Protein AF-A0A9D4SSP4-F1 (afdb_monomer)

Sequence (197 aa):
MCGGNDAPDARAVTAALTHIVKEKALPSKDMGIRDENIEEAAVSIPEDVIEELEALREPPRKPPNSVAYSGLVYVGGYIAKLITDVGCETCAMLVTTNKTSSPLYHLLRQPEAYDLHYPKPELLSMLDTIVTFFEKAVKYLPRTKILETLQLTVEPYLEDSPLLDCPEVPCRSHAPVLSEPMASTGDPLPFSLPVDN

Secondary structure (DSSP, 8-state):
---------HHHHHHHHHHHHHHHTS---------HHHHHHHHTS-HHHHGGGGGGTSPPPPPP-SHHHHHHHHHHHHHHHHHHHTT-HHHHHHHB---TTSHHHHHHT-TTSTTPPPBPHHHHHHHHHHHHHHHHHTTTS-GGGHHHHHHHHHHHHHHT-TTT--SSTTS---------------------PPP--

Foldseek 3Di:
DDDDPPPPDPVVVVVVVVVVVVVVLPPPPDDDDPPVVLVVLLVLFDPVLLVLLVCLLPQFDQDDDDPVLLVLQLVLLVVLVVCVVLPQVLLNVLWADPPCVDPSVVVCPDPVRPPGGGTDSRSSRSVVSLVSSLVRSVVSGDPVCSVVSSCVSNVVSNVSGPSRPRPDPDPDDPPDPDDDDDDDDDDDDDDDDDDDD

Radius of gyration: 23.47 Å; Cα contacts (8 Å, |Δi|>4): 152; chains: 1; bounding box: 49×47×87 Å

Structure (mmCIF, N/CA/C/O backbone):
data_AF-A0A9D4SSP4-F1
#
_entry.id   AF-A0A9D4SSP4-F1
#
loop_
_atom_site.group_PDB
_atom_site.id
_atom_site.type_symbol
_atom_site.label_atom_id
_atom_site.label_alt_id
_atom_site.label_comp_id
_atom_site.label_asym_id
_atom_site.label_entity_id
_atom_site.label_seq_id
_atom_site.pdbx_PDB_ins_code
_atom_site.Cartn_x
_atom_site.Cartn_y
_atom_site.Cartn_z
_atom_site.occupancy
_atom_site.B_iso_or_equiv
_atom_site.auth_seq_id
_atom_site.auth_comp_id
_atom_site.auth_asym_id
_atom_site.auth_atom_id
_atom_site.pdbx_PDB_model_num
ATOM 1 N N . MET A 1 1 ? 20.320 -25.654 21.297 1.00 41.66 1 MET A N 1
ATOM 2 C CA . MET A 1 1 ? 20.052 -25.477 19.856 1.00 41.66 1 MET A CA 1
ATOM 3 C C . MET A 1 1 ? 18.558 -25.631 19.639 1.00 41.66 1 MET A C 1
ATOM 5 O O . MET A 1 1 ? 18.105 -26.759 19.673 1.00 41.66 1 MET A O 1
ATOM 9 N N . CYS A 1 2 ? 17.818 -24.533 19.472 1.00 45.38 2 CYS A N 1
ATOM 10 C CA . CYS A 1 2 ? 16.455 -24.533 18.927 1.00 45.38 2 CYS A CA 1
ATOM 11 C C . CYS A 1 2 ? 16.260 -23.191 18.210 1.00 45.38 2 CYS A C 1
ATOM 13 O O . CYS A 1 2 ? 15.969 -22.191 18.856 1.00 45.38 2 CYS A O 1
ATOM 15 N N . GLY A 1 3 ? 16.513 -23.162 16.903 1.00 42.66 3 GLY A N 1
ATOM 16 C CA . GLY A 1 3 ? 16.110 -22.072 16.019 1.00 42.66 3 GLY A CA 1
ATOM 17 C C . GLY A 1 3 ? 15.026 -22.617 15.104 1.00 42.66 3 GLY A C 1
ATOM 18 O O . GLY A 1 3 ? 15.342 -23.290 14.127 1.00 42.66 3 GLY A O 1
ATOM 19 N N . GLY A 1 4 ? 13.764 -22.416 15.483 1.00 42.31 4 GLY A N 1
ATOM 20 C CA . GLY A 1 4 ? 12.633 -22.647 14.593 1.00 42.31 4 GLY A CA 1
ATOM 21 C C . GLY A 1 4 ? 12.624 -21.529 13.561 1.00 42.31 4 GLY A C 1
ATOM 22 O O . GLY A 1 4 ? 12.460 -20.366 13.917 1.00 42.31 4 GLY A O 1
ATOM 23 N N . ASN A 1 5 ? 12.887 -21.868 12.301 1.00 45.91 5 ASN A N 1
ATOM 24 C CA . ASN A 1 5 ? 12.686 -20.951 11.187 1.00 45.91 5 ASN A CA 1
ATOM 25 C C . ASN A 1 5 ? 11.180 -20.861 10.924 1.00 45.91 5 ASN A C 1
ATOM 27 O O . ASN A 1 5 ? 10.658 -21.553 10.054 1.00 45.91 5 ASN A O 1
ATOM 31 N N . ASP A 1 6 ? 10.501 -19.983 11.657 1.00 51.09 6 ASP A N 1
ATOM 32 C CA . ASP A 1 6 ? 9.146 -19.520 11.341 1.00 51.09 6 ASP A CA 1
ATOM 33 C C . ASP A 1 6 ? 9.208 -18.470 10.219 1.00 51.09 6 ASP A C 1
ATOM 35 O O . ASP A 1 6 ? 8.679 -17.366 10.328 1.00 51.09 6 ASP A O 1
ATOM 39 N N . ALA A 1 7 ? 9.925 -18.783 9.138 1.00 53.03 7 ALA A N 1
ATOM 40 C CA . ALA A 1 7 ? 9.829 -17.997 7.922 1.00 53.03 7 ALA A CA 1
ATOM 41 C C . ALA A 1 7 ? 8.499 -18.389 7.259 1.00 53.03 7 ALA A C 1
ATOM 43 O O . ALA A 1 7 ? 8.349 -19.557 6.888 1.00 53.03 7 ALA A O 1
ATOM 44 N N . PRO A 1 8 ? 7.517 -17.477 7.131 1.00 54.00 8 PRO A N 1
ATOM 45 C CA . PRO A 1 8 ? 6.298 -17.786 6.404 1.00 54.00 8 PRO A CA 1
ATOM 46 C C . PRO A 1 8 ? 6.683 -18.177 4.976 1.00 54.00 8 PRO A C 1
ATOM 48 O O . PRO A 1 8 ? 7.390 -17.438 4.290 1.00 54.00 8 PRO A O 1
ATOM 51 N N . ASP A 1 9 ? 6.258 -19.370 4.557 1.00 69.06 9 ASP A N 1
ATOM 52 C CA . ASP A 1 9 ? 6.506 -19.883 3.214 1.00 69.06 9 ASP A CA 1
ATOM 53 C C . ASP A 1 9 ? 5.980 -18.860 2.202 1.00 69.06 9 ASP A C 1
ATOM 55 O O . ASP A 1 9 ? 4.775 -18.602 2.118 1.00 69.06 9 ASP A O 1
ATOM 59 N N . ALA A 1 10 ? 6.889 -18.258 1.434 1.00 56.22 10 ALA A N 1
ATOM 60 C CA . ALA A 1 10 ? 6.558 -17.264 0.421 1.00 56.22 10 ALA A CA 1
ATOM 61 C C . ALA A 1 10 ? 5.508 -17.792 -0.576 1.00 56.22 10 ALA A C 1
ATOM 63 O O . ALA A 1 10 ? 4.741 -17.011 -1.143 1.00 56.22 10 ALA A O 1
ATOM 64 N N . ARG A 1 11 ? 5.412 -19.118 -0.759 1.00 59.41 11 ARG A N 1
ATOM 65 C CA . ARG A 1 11 ? 4.360 -19.754 -1.563 1.00 59.41 11 ARG A CA 1
ATOM 66 C C . ARG A 1 11 ? 2.990 -19.678 -0.905 1.00 59.41 11 ARG A C 1
ATOM 68 O O . ARG A 1 11 ? 2.018 -19.401 -1.601 1.00 59.41 11 ARG A O 1
ATOM 75 N N . ALA A 1 12 ? 2.908 -19.864 0.409 1.00 64.06 12 ALA A N 1
ATOM 76 C CA . ALA A 1 12 ? 1.659 -19.741 1.153 1.00 64.06 12 ALA A CA 1
ATOM 77 C C . ALA A 1 12 ? 1.141 -18.294 1.138 1.00 64.06 12 ALA A C 1
ATOM 79 O O . ALA A 1 12 ? -0.046 -18.070 0.904 1.00 64.06 12 ALA A O 1
ATOM 80 N N . VAL A 1 13 ? 2.038 -17.313 1.292 1.00 63.41 13 VAL A N 1
ATOM 81 C CA . VAL A 1 13 ? 1.691 -15.883 1.208 1.00 63.41 13 VAL A CA 1
ATOM 82 C C . VAL A 1 13 ? 1.206 -15.519 -0.197 1.00 63.41 13 VAL A C 1
ATOM 84 O O . VAL A 1 13 ? 0.158 -14.894 -0.349 1.00 63.41 13 VAL A O 1
ATOM 87 N N . THR A 1 14 ? 1.915 -15.972 -1.234 1.00 62.56 14 THR A N 1
ATOM 88 C CA . THR A 1 14 ? 1.532 -15.715 -2.631 1.00 62.56 14 THR A CA 1
ATOM 89 C C . THR A 1 14 ? 0.185 -16.358 -2.970 1.00 62.56 14 THR A C 1
ATOM 91 O O . THR A 1 14 ? -0.664 -15.717 -3.585 1.00 62.56 14 THR A O 1
ATOM 94 N N . ALA A 1 15 ? -0.054 -17.596 -2.527 1.00 69.44 15 ALA A N 1
ATOM 95 C CA . ALA A 1 15 ? -1.317 -18.294 -2.750 1.00 69.44 15 ALA A CA 1
ATOM 96 C C . ALA A 1 15 ? -2.501 -17.598 -2.059 1.00 69.44 15 ALA A C 1
ATOM 98 O O . ALA A 1 15 ? -3.565 -17.464 -2.665 1.00 69.44 15 ALA A O 1
ATOM 99 N N . ALA A 1 16 ? -2.308 -17.116 -0.828 1.00 66.81 16 ALA A N 1
ATOM 100 C CA . ALA A 1 16 ? -3.328 -16.371 -0.096 1.00 66.81 16 ALA A CA 1
ATOM 101 C C . ALA A 1 16 ? -3.677 -15.048 -0.797 1.00 66.81 16 ALA A C 1
ATOM 103 O O . ALA A 1 16 ? -4.853 -14.752 -1.003 1.00 66.81 16 ALA A O 1
ATOM 104 N N . LEU A 1 17 ? -2.670 -14.291 -1.244 1.00 66.00 17 LEU A N 1
ATOM 105 C CA . LEU A 1 17 ? -2.883 -13.042 -1.980 1.00 66.00 17 LEU A CA 1
ATOM 106 C C . LEU A 1 17 ? -3.595 -13.281 -3.318 1.00 66.00 17 LEU A C 1
ATOM 108 O O . LEU A 1 17 ? -4.564 -12.592 -3.633 1.00 66.00 17 LEU A O 1
ATOM 112 N N . THR A 1 18 ? -3.192 -14.305 -4.076 1.00 68.50 18 THR A N 1
ATOM 113 C CA . THR A 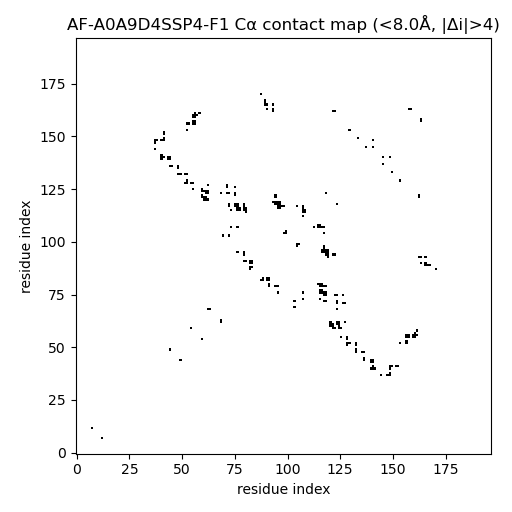1 18 ? -3.862 -14.668 -5.333 1.00 68.50 18 THR A CA 1
ATOM 114 C C . THR A 1 18 ? -5.316 -15.092 -5.117 1.00 68.50 18 THR A C 1
ATOM 116 O O . THR A 1 18 ? -6.162 -14.794 -5.961 1.00 68.50 18 THR A O 1
ATOM 119 N N . HIS A 1 19 ? -5.631 -15.769 -4.008 1.00 71.12 19 HIS A N 1
ATOM 120 C CA . HIS A 1 19 ? -7.010 -16.124 -3.672 1.00 71.12 19 HIS A CA 1
ATOM 121 C C . HIS A 1 19 ? -7.868 -14.876 -3.434 1.00 71.12 19 HIS A C 1
ATOM 123 O O . HIS A 1 19 ? -8.926 -14.750 -4.041 1.00 71.12 19 HIS A O 1
ATOM 129 N N . ILE A 1 20 ? -7.379 -13.924 -2.633 1.00 69.81 20 ILE A N 1
ATOM 130 C CA . ILE A 1 20 ? -8.090 -12.674 -2.314 1.00 69.81 20 ILE A CA 1
ATOM 131 C C . ILE A 1 20 ? -8.372 -11.856 -3.582 1.00 69.81 20 ILE A C 1
ATOM 133 O O . ILE A 1 20 ? -9.486 -11.371 -3.775 1.00 69.81 20 ILE A O 1
ATOM 137 N N . VAL A 1 21 ? -7.386 -11.742 -4.478 1.00 67.50 21 VAL A N 1
ATOM 138 C CA . VAL A 1 21 ? -7.551 -11.028 -5.755 1.00 67.50 21 VAL A CA 1
ATOM 139 C C . VAL A 1 21 ? -8.612 -11.699 -6.632 1.00 67.50 21 VAL A C 1
ATOM 141 O O . VAL A 1 21 ? -9.436 -11.013 -7.231 1.00 67.50 21 VAL A O 1
ATOM 144 N N . LYS A 1 22 ? -8.643 -13.038 -6.685 1.00 66.56 22 LYS A N 1
ATOM 145 C CA . LYS A 1 22 ? -9.654 -13.782 -7.457 1.00 66.56 22 LYS A CA 1
ATOM 146 C C . LYS A 1 22 ? -11.056 -13.669 -6.867 1.00 66.56 22 LYS A C 1
ATOM 148 O O . LYS A 1 22 ? -12.014 -13.582 -7.629 1.00 66.56 22 LYS A O 1
ATOM 153 N N . GLU A 1 23 ? -11.179 -13.659 -5.544 1.00 65.94 23 GLU A N 1
ATOM 154 C CA . GLU A 1 23 ? -12.465 -13.506 -4.860 1.00 65.94 23 GLU A CA 1
ATOM 155 C C . GLU A 1 23 ? -13.069 -12.118 -5.106 1.00 65.94 23 GLU A C 1
ATOM 157 O O . GLU A 1 23 ? -14.258 -12.013 -5.399 1.00 65.94 23 GLU A O 1
ATOM 162 N N . LYS A 1 24 ? -12.239 -11.065 -5.093 1.00 57.97 24 LYS A N 1
ATOM 163 C CA . LYS A 1 24 ? -12.669 -9.693 -5.411 1.00 57.97 24 LYS A CA 1
ATOM 164 C C . LYS A 1 24 ? -12.897 -9.433 -6.909 1.00 57.97 24 LYS A C 1
ATOM 166 O O . LYS A 1 24 ? -13.557 -8.460 -7.251 1.00 57.97 24 LYS A O 1
ATOM 171 N N . ALA A 1 25 ? -12.380 -10.283 -7.801 1.00 53.16 25 ALA A N 1
ATOM 172 C CA . ALA A 1 25 ? -12.602 -10.181 -9.248 1.00 53.16 25 ALA A CA 1
ATOM 173 C C . ALA A 1 25 ? -13.945 -10.782 -9.714 1.00 53.16 25 ALA A C 1
ATOM 175 O O . ALA A 1 25 ? -14.339 -10.593 -10.868 1.00 53.16 25 ALA A O 1
ATOM 176 N N . LEU A 1 26 ? -14.659 -11.507 -8.845 1.00 45.41 26 LEU A N 1
ATOM 177 C CA . LEU A 1 26 ? -16.031 -11.931 -9.113 1.00 45.41 26 LEU A CA 1
ATOM 178 C C . LEU A 1 26 ? -16.980 -10.759 -8.828 1.00 45.41 26 LEU A C 1
ATOM 180 O O . LEU A 1 26 ? -16.855 -10.135 -7.775 1.00 45.41 26 LEU A O 1
ATOM 184 N N . PRO A 1 27 ? -17.943 -10.451 -9.717 1.00 43.00 27 PRO A N 1
ATOM 185 C CA . PRO A 1 27 ? -18.899 -9.385 -9.467 1.00 43.00 27 PRO A CA 1
ATOM 186 C C . PRO A 1 27 ? -19.782 -9.803 -8.289 1.00 43.00 27 PRO A C 1
ATOM 188 O O . PRO A 1 27 ? -20.707 -10.607 -8.446 1.00 43.00 27 PRO A O 1
ATOM 191 N N . SER A 1 28 ? -19.480 -9.288 -7.095 1.00 49.34 28 SER A N 1
ATOM 192 C CA . SER A 1 28 ? -20.384 -9.406 -5.964 1.00 49.34 28 SER A CA 1
ATOM 193 C C . SER A 1 28 ? -21.646 -8.639 -6.335 1.00 49.34 28 SER A C 1
ATOM 195 O O . SER A 1 28 ? -21.652 -7.443 -6.629 1.00 49.34 28 SER A O 1
ATOM 197 N N . LYS A 1 29 ? -22.750 -9.373 -6.410 1.00 48.81 29 LYS A N 1
ATOM 198 C CA . LYS A 1 29 ? -24.077 -8.799 -6.557 1.00 48.81 29 LYS A CA 1
ATOM 199 C C . LYS A 1 29 ? -24.477 -8.257 -5.192 1.00 48.81 29 LYS A C 1
ATOM 201 O O . LYS A 1 29 ? -25.314 -8.866 -4.536 1.00 48.81 29 LYS A O 1
ATOM 206 N N . ASP A 1 30 ? -23.841 -7.177 -4.751 1.00 43.66 30 ASP A N 1
ATOM 207 C CA . ASP A 1 30 ? -24.192 -6.550 -3.485 1.00 43.66 30 ASP A CA 1
ATOM 208 C C . ASP A 1 30 ? -25.039 -5.309 -3.744 1.00 43.66 30 ASP A C 1
ATOM 210 O O . ASP A 1 30 ? -24.603 -4.293 -4.289 1.00 43.66 30 ASP A O 1
ATOM 214 N N . MET A 1 31 ? -26.322 -5.455 -3.421 1.00 39.56 31 MET A N 1
ATOM 215 C CA . MET A 1 31 ? -27.225 -4.332 -3.260 1.00 39.56 31 MET A CA 1
ATOM 216 C C . MET A 1 31 ? -26.698 -3.497 -2.101 1.00 39.56 31 MET A C 1
ATOM 218 O O . MET A 1 31 ? -26.491 -4.029 -1.017 1.00 39.56 31 MET A O 1
ATOM 222 N N . GLY A 1 32 ? -26.515 -2.198 -2.333 1.00 44.22 32 GLY A N 1
ATOM 223 C CA . GLY A 1 32 ? -26.043 -1.254 -1.330 1.00 44.22 32 GLY A CA 1
ATOM 224 C C . GLY A 1 32 ? -26.830 -1.347 -0.024 1.00 44.22 32 GLY A C 1
ATOM 225 O O . GLY A 1 32 ? -27.931 -0.815 0.094 1.00 44.22 32 GLY A O 1
ATOM 226 N N . ILE A 1 33 ? -26.222 -1.992 0.963 1.00 42.38 33 ILE A N 1
ATOM 227 C CA . ILE A 1 33 ? -26.476 -1.757 2.374 1.00 42.38 33 ILE A CA 1
ATOM 228 C C . ILE A 1 33 ? -25.185 -1.114 2.867 1.00 42.38 33 ILE A C 1
ATOM 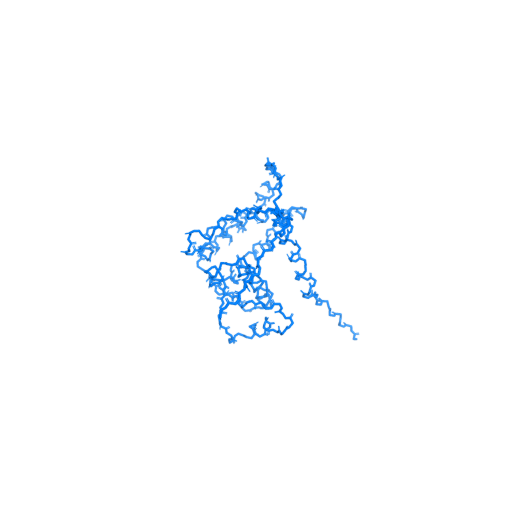230 O O . ILE A 1 33 ? -24.181 -1.793 3.062 1.00 42.38 33 ILE A O 1
ATOM 234 N N . ARG A 1 34 ? -25.184 0.218 2.984 1.00 52.53 34 ARG A N 1
ATOM 235 C CA . ARG A 1 34 ? -24.137 0.926 3.730 1.00 52.53 34 ARG A CA 1
ATOM 236 C C . ARG A 1 34 ? -24.215 0.404 5.164 1.00 52.53 34 ARG A C 1
ATOM 238 O O . ARG A 1 34 ? -25.228 0.598 5.829 1.00 52.53 34 ARG A O 1
ATOM 245 N N . ASP A 1 35 ? -23.207 -0.353 5.578 1.00 61.94 35 ASP A N 1
ATOM 246 C CA . ASP A 1 35 ? -23.121 -0.942 6.914 1.00 61.94 35 ASP A CA 1
ATOM 247 C C . ASP A 1 35 ? -22.762 0.195 7.882 1.00 61.94 35 ASP A C 1
ATOM 249 O O . ASP A 1 35 ? -21.596 0.572 7.996 1.00 61.94 35 ASP A O 1
ATOM 253 N N . GLU A 1 36 ? -23.777 0.794 8.521 1.00 62.09 36 GLU A N 1
ATOM 254 C CA . GLU A 1 36 ? -23.663 1.939 9.452 1.00 62.09 36 GLU A CA 1
ATOM 255 C C . GLU A 1 36 ? -22.574 1.721 10.525 1.00 62.09 36 GLU A C 1
ATOM 257 O O . GLU A 1 36 ? -21.953 2.666 11.003 1.00 62.09 36 GLU A O 1
ATOM 262 N N . ASN A 1 37 ? -22.272 0.459 10.831 1.00 75.31 37 ASN A N 1
ATOM 263 C CA . ASN A 1 37 ? -21.255 0.030 11.784 1.00 75.31 37 ASN A CA 1
ATOM 264 C C . ASN A 1 37 ? -19.805 0.236 11.283 1.00 75.31 37 ASN A C 1
ATOM 266 O O . ASN A 1 37 ? -18.888 0.417 12.081 1.00 75.31 37 ASN A O 1
ATOM 270 N N . ILE A 1 38 ? -19.568 0.218 9.965 1.00 79.06 38 ILE A N 1
ATOM 271 C CA . ILE A 1 38 ? -18.237 0.466 9.376 1.00 79.06 38 ILE A CA 1
ATOM 272 C C . ILE A 1 38 ? -17.931 1.967 9.383 1.00 79.06 38 ILE A C 1
ATOM 274 O O . ILE A 1 38 ? -16.817 2.368 9.715 1.00 79.06 38 ILE A O 1
ATOM 278 N N . GLU A 1 39 ? -18.924 2.800 9.065 1.00 81.94 39 GLU A N 1
ATOM 279 C CA . GLU A 1 39 ? -18.781 4.260 9.109 1.00 81.94 39 GLU A CA 1
ATOM 280 C C . GLU A 1 39 ? -18.542 4.743 10.552 1.00 81.94 39 GLU A C 1
ATOM 282 O O . GLU A 1 39 ? -17.647 5.551 10.789 1.00 81.94 39 GLU A O 1
ATOM 287 N N . GLU A 1 40 ? -19.253 4.184 11.538 1.00 84.25 40 GLU A N 1
ATOM 288 C CA . GLU A 1 40 ? -19.019 4.475 12.961 1.00 84.25 40 GLU A CA 1
ATOM 289 C C . GLU A 1 40 ? -17.610 4.056 13.424 1.00 84.25 40 GLU A C 1
ATOM 291 O O . GLU A 1 40 ? -16.930 4.796 14.146 1.00 84.25 40 GLU A O 1
ATOM 296 N N . ALA A 1 41 ? -17.127 2.895 12.971 1.00 83.06 41 ALA A N 1
ATOM 297 C CA . ALA A 1 41 ? -15.771 2.441 13.263 1.00 83.06 41 ALA A CA 1
ATOM 298 C C . ALA A 1 41 ? -14.704 3.356 12.636 1.00 83.06 41 ALA A C 1
ATOM 300 O O . ALA A 1 41 ? -13.689 3.625 13.277 1.00 83.06 41 ALA A O 1
ATOM 301 N N . ALA A 1 42 ? -14.939 3.877 11.428 1.00 83.12 42 ALA A N 1
ATOM 302 C CA . ALA A 1 42 ? -14.036 4.830 10.781 1.00 83.12 42 ALA A CA 1
ATOM 303 C C . ALA A 1 42 ? -13.960 6.156 11.556 1.00 83.12 42 ALA A C 1
ATOM 305 O O . ALA A 1 42 ? -12.869 6.675 11.776 1.00 83.12 42 ALA A O 1
ATOM 306 N N . VAL A 1 43 ? -15.100 6.657 12.047 1.00 88.56 43 VAL A N 1
ATOM 307 C CA . VAL A 1 43 ? -15.184 7.876 12.879 1.00 88.56 43 VAL A CA 1
ATOM 308 C C . VAL A 1 43 ? -14.517 7.694 14.251 1.00 88.56 43 VAL A C 1
ATOM 310 O O . VAL A 1 43 ? -14.143 8.667 14.901 1.00 88.56 43 VAL A O 1
ATOM 313 N N . SER A 1 44 ? -14.335 6.451 14.701 1.00 87.88 44 SER A N 1
ATOM 314 C CA . SER A 1 44 ? -13.670 6.146 15.974 1.00 87.88 44 SER A CA 1
ATOM 315 C C . SER A 1 44 ? -12.143 6.293 15.919 1.00 87.88 44 SER A C 1
ATOM 317 O O . SER A 1 44 ? -11.490 6.251 16.966 1.00 87.88 44 SER A O 1
ATOM 319 N N . ILE A 1 45 ? -11.556 6.443 14.727 1.00 89.00 45 ILE A N 1
ATOM 320 C CA . ILE A 1 45 ? -10.126 6.706 14.563 1.00 89.00 45 ILE A CA 1
ATOM 321 C C . ILE A 1 45 ? -9.862 8.180 14.922 1.00 89.00 45 ILE A C 1
ATOM 323 O O . ILE A 1 45 ? -10.531 9.059 14.383 1.00 89.00 45 ILE A O 1
ATOM 327 N N . PRO A 1 46 ? -8.904 8.481 15.816 1.00 92.88 46 PRO A N 1
ATOM 328 C CA . PRO A 1 46 ? -8.571 9.861 16.157 1.00 92.88 46 PRO A CA 1
ATOM 329 C C . PRO A 1 46 ? -8.124 10.688 14.945 1.00 92.88 46 PRO A C 1
ATOM 331 O O . PRO A 1 46 ? -7.377 10.193 14.100 1.00 92.88 46 PRO A O 1
ATOM 334 N N . GLU A 1 47 ? -8.522 11.962 14.902 1.00 91.31 47 GLU A N 1
ATOM 335 C CA . GLU A 1 47 ? -8.198 12.878 13.797 1.00 91.31 47 GLU A CA 1
ATOM 336 C C . GLU A 1 47 ? -6.684 13.005 13.573 1.00 91.31 47 GLU A C 1
ATOM 338 O O . GLU A 1 47 ? -6.230 12.989 12.438 1.00 91.31 47 GLU A O 1
ATOM 343 N N . ASP A 1 48 ? -5.878 13.025 14.640 1.00 90.81 48 ASP A N 1
ATOM 344 C CA . ASP A 1 48 ? -4.413 13.094 14.546 1.00 90.81 48 ASP A CA 1
ATOM 345 C C . ASP A 1 48 ? -3.797 11.862 13.866 1.00 90.81 48 ASP A C 1
ATOM 347 O O . ASP A 1 48 ? -2.732 11.952 13.260 1.00 90.81 48 ASP A O 1
ATOM 351 N N . VAL A 1 49 ? -4.473 10.711 13.935 1.00 90.62 49 VAL A N 1
ATOM 352 C CA . VAL A 1 49 ? -4.080 9.498 13.209 1.00 90.62 49 VAL A CA 1
ATOM 353 C C . VAL A 1 49 ? -4.509 9.591 11.743 1.00 90.62 49 VAL A C 1
ATOM 355 O O . VAL A 1 49 ? -3.767 9.152 10.868 1.00 90.62 49 VAL A O 1
ATOM 358 N N . ILE A 1 50 ? -5.679 10.175 11.462 1.00 90.88 50 ILE A N 1
ATOM 359 C CA . ILE A 1 50 ? -6.177 10.406 10.096 1.00 90.88 50 ILE A CA 1
ATOM 360 C C . ILE A 1 50 ? -5.313 11.430 9.351 1.00 90.88 50 ILE A C 1
ATOM 362 O O . ILE A 1 50 ? -5.002 11.217 8.181 1.00 90.88 50 ILE A O 1
ATOM 366 N N . GLU A 1 51 ? -4.856 12.488 10.025 1.00 89.94 51 GLU A N 1
ATOM 367 C CA . GLU A 1 51 ? -3.971 13.518 9.461 1.00 89.94 51 GLU A CA 1
ATOM 368 C C . GLU A 1 51 ? -2.680 12.928 8.862 1.00 89.94 51 GLU A C 1
ATOM 370 O O . GLU A 1 51 ? -2.102 13.503 7.943 1.00 89.94 51 GLU A O 1
ATOM 375 N N . GLU A 1 52 ? -2.234 11.748 9.305 1.00 86.81 52 GLU A N 1
ATOM 376 C CA . GLU A 1 52 ? -1.068 11.073 8.720 1.00 86.81 52 GLU A CA 1
ATOM 377 C C . GLU A 1 52 ? -1.292 10.622 7.272 1.00 86.81 52 GLU A C 1
ATOM 379 O O . GLU A 1 52 ? -0.329 10.515 6.507 1.00 86.81 52 GLU A O 1
ATOM 384 N N . LEU A 1 53 ? -2.545 10.396 6.868 1.00 89.50 53 LEU A N 1
ATOM 385 C CA . LEU A 1 53 ? -2.897 10.055 5.491 1.00 89.50 53 LEU A CA 1
ATOM 386 C C . LEU A 1 53 ? -2.768 11.249 4.541 1.00 89.50 53 LEU A C 1
ATOM 388 O O . LEU A 1 53 ? -2.597 11.040 3.341 1.00 89.50 53 LEU A O 1
ATOM 392 N N . GLU A 1 54 ? -2.737 12.488 5.043 1.00 87.06 54 GLU A N 1
ATOM 393 C CA . GLU A 1 54 ? -2.441 13.667 4.215 1.00 87.06 54 GLU A CA 1
ATOM 394 C C . GLU A 1 54 ? -1.049 13.569 3.569 1.00 87.06 54 GLU A C 1
ATOM 396 O O . GLU A 1 54 ? -0.830 14.071 2.466 1.00 87.06 54 GLU A O 1
ATOM 401 N N . ALA A 1 55 ? -0.117 12.828 4.181 1.00 85.12 55 ALA A N 1
ATOM 402 C CA . ALA A 1 55 ? 1.193 12.564 3.591 1.00 85.12 55 ALA A CA 1
ATOM 403 C C . ALA A 1 55 ? 1.122 11.760 2.275 1.00 85.12 55 ALA A C 1
ATOM 405 O O . ALA A 1 55 ? 2.086 11.779 1.512 1.00 85.12 55 ALA A O 1
ATOM 406 N N . LEU A 1 56 ? 0.006 11.077 1.983 1.00 85.06 56 LEU A N 1
ATOM 407 C CA . LEU A 1 56 ? -0.221 10.378 0.708 1.00 85.06 56 LEU A CA 1
ATOM 408 C C . LEU A 1 56 ? -0.501 11.340 -0.458 1.00 85.06 56 LEU A C 1
ATOM 410 O O . LEU A 1 56 ? -0.298 10.970 -1.619 1.00 85.06 56 LEU A O 1
ATOM 414 N N . ARG A 1 57 ? -0.934 12.569 -0.147 1.00 81.44 57 ARG A N 1
ATOM 415 C CA . ARG A 1 57 ? -1.139 13.662 -1.110 1.00 81.44 57 ARG A CA 1
ATOM 416 C C . ARG A 1 57 ? 0.141 14.460 -1.364 1.00 81.44 57 ARG A C 1
ATOM 418 O O . ARG A 1 57 ? 0.240 15.187 -2.352 1.00 81.44 57 ARG A O 1
ATOM 425 N N . GLU A 1 58 ? 1.134 14.340 -0.484 1.00 78.25 58 GLU A N 1
ATOM 426 C CA . GLU A 1 58 ? 2.442 14.963 -0.668 1.00 78.25 58 GLU A CA 1
ATOM 427 C C . GLU A 1 58 ? 3.331 14.161 -1.636 1.00 78.25 58 GLU A C 1
ATOM 429 O O . GLU A 1 58 ? 3.186 12.944 -1.779 1.00 78.25 58 GLU A O 1
ATOM 434 N N . PRO A 1 59 ? 4.325 14.808 -2.277 1.00 68.00 59 PRO A N 1
ATOM 435 C CA . PRO A 1 59 ? 5.339 14.093 -3.031 1.00 68.00 59 PRO A CA 1
ATOM 436 C C . PRO A 1 59 ? 6.054 13.053 -2.151 1.00 68.00 59 PRO A C 1
ATOM 438 O O . PRO A 1 59 ? 6.532 13.384 -1.058 1.00 68.00 59 PRO A O 1
ATOM 441 N N . PRO A 1 60 ? 6.191 11.809 -2.629 1.00 68.25 60 PRO A N 1
ATOM 442 C CA . PRO A 1 60 ? 6.687 10.710 -1.818 1.00 68.25 60 PRO A CA 1
ATOM 443 C C . PRO A 1 60 ? 8.134 10.934 -1.366 1.00 68.25 60 PRO A C 1
ATOM 445 O O . PRO A 1 60 ? 9.026 11.279 -2.147 1.00 68.25 60 PRO A O 1
ATOM 448 N N . ARG A 1 61 ? 8.383 10.695 -0.076 1.00 69.12 61 ARG A N 1
ATOM 449 C CA . ARG A 1 61 ? 9.712 10.812 0.540 1.00 69.12 61 ARG A CA 1
ATOM 450 C C . ARG A 1 61 ? 10.415 9.464 0.530 1.00 69.12 61 ARG A C 1
ATOM 452 O O . ARG A 1 61 ? 9.787 8.428 0.687 1.00 69.12 61 ARG A O 1
ATOM 459 N N . LYS A 1 62 ? 11.738 9.432 0.389 1.00 66.88 62 LYS A N 1
ATOM 460 C CA . LYS A 1 62 ? 12.460 8.152 0.416 1.00 66.88 62 LYS A CA 1
ATOM 461 C C . LYS A 1 62 ? 12.238 7.437 1.768 1.00 66.88 62 LYS A C 1
ATOM 463 O O . LYS A 1 62 ? 12.491 8.072 2.793 1.00 66.88 62 LYS A O 1
ATOM 468 N N . PRO A 1 63 ? 11.851 6.147 1.785 1.00 64.06 63 PRO A N 1
ATOM 469 C CA . PRO A 1 63 ? 11.639 5.424 3.035 1.00 64.06 63 PRO A CA 1
ATOM 470 C C . PRO A 1 63 ? 12.937 5.287 3.840 1.00 64.06 63 PRO A C 1
ATOM 472 O O . PRO A 1 63 ? 14.028 5.223 3.249 1.00 64.06 63 PRO A O 1
ATOM 475 N N . PRO A 1 64 ? 12.854 5.204 5.177 1.00 64.44 64 PRO A N 1
ATOM 476 C CA . PRO A 1 64 ? 14.004 4.890 6.009 1.00 64.44 64 PRO A CA 1
ATOM 477 C C . PRO A 1 64 ? 14.516 3.472 5.710 1.00 64.44 64 PRO A C 1
ATOM 479 O O . PRO A 1 64 ? 13.752 2.517 5.583 1.00 64.44 64 PRO A O 1
ATOM 482 N N . ASN A 1 65 ? 15.838 3.309 5.620 1.00 62.91 65 ASN A N 1
ATOM 483 C CA . ASN A 1 65 ? 16.443 1.988 5.436 1.00 62.91 65 ASN A CA 1
ATOM 484 C C . ASN A 1 65 ? 16.272 1.166 6.729 1.00 62.91 65 ASN A C 1
ATOM 486 O O . ASN A 1 65 ? 16.942 1.442 7.724 1.00 62.91 65 ASN A O 1
ATOM 490 N N . SER A 1 66 ? 15.403 0.155 6.723 1.00 68.25 66 SER A N 1
ATOM 491 C CA . SER A 1 66 ? 15.129 -0.717 7.876 1.00 68.25 66 SER A CA 1
ATOM 492 C C . SER A 1 66 ? 14.917 -2.178 7.450 1.00 68.25 66 SER A C 1
ATOM 494 O O . SER A 1 66 ? 14.901 -2.493 6.264 1.00 68.25 66 SER A O 1
ATOM 496 N N . VAL A 1 67 ? 14.746 -3.105 8.398 1.00 66.12 67 VAL A N 1
ATOM 497 C CA . VAL A 1 67 ? 14.352 -4.489 8.059 1.00 66.12 67 VAL A CA 1
ATOM 498 C C . VAL A 1 67 ? 12.931 -4.521 7.484 1.00 66.12 67 VAL A C 1
ATOM 500 O O . VAL A 1 67 ? 12.691 -5.243 6.517 1.00 66.12 67 VAL A O 1
ATOM 503 N N . ALA A 1 68 ? 12.022 -3.683 7.994 1.00 72.81 68 ALA A N 1
ATOM 504 C CA . ALA A 1 68 ? 10.666 -3.533 7.459 1.00 72.81 68 ALA A CA 1
ATOM 505 C C . ALA A 1 68 ? 10.676 -3.112 5.980 1.00 72.81 68 ALA A C 1
ATOM 507 O O . ALA A 1 68 ? 9.862 -3.585 5.190 1.00 72.81 68 ALA A O 1
ATOM 508 N N . TYR A 1 69 ? 11.688 -2.340 5.572 1.00 80.12 69 TYR A N 1
ATOM 509 C CA . TYR A 1 69 ? 11.892 -1.947 4.181 1.00 80.12 69 TYR A CA 1
ATOM 510 C C . TYR A 1 69 ? 12.046 -3.147 3.226 1.00 80.12 69 TYR A C 1
ATOM 512 O O . TYR A 1 69 ? 11.591 -3.082 2.089 1.00 80.12 69 TYR A O 1
ATOM 520 N N . SER A 1 70 ? 12.611 -4.279 3.669 1.00 82.94 70 SER A N 1
ATOM 521 C CA . SER A 1 70 ? 12.681 -5.495 2.837 1.00 82.94 70 SER A CA 1
ATOM 522 C C . SER A 1 70 ? 11.307 -6.140 2.601 1.00 82.94 70 SER A C 1
ATOM 524 O O . SER A 1 70 ? 11.028 -6.595 1.491 1.00 82.94 70 SER A O 1
ATOM 526 N N . GLY A 1 71 ? 10.425 -6.110 3.607 1.00 87.31 71 GLY A N 1
ATOM 527 C CA . GLY A 1 71 ? 9.037 -6.559 3.485 1.00 87.31 71 GLY A CA 1
ATOM 528 C C . GLY A 1 71 ? 8.225 -5.650 2.564 1.00 87.31 71 GLY A C 1
ATOM 529 O O . GLY A 1 71 ? 7.536 -6.142 1.671 1.00 87.31 71 GLY A O 1
ATOM 530 N N . LEU A 1 72 ? 8.383 -4.329 2.704 1.00 89.12 72 LEU A N 1
ATOM 531 C CA . LEU A 1 72 ? 7.770 -3.352 1.799 1.00 89.12 72 LEU A CA 1
ATOM 532 C C . LEU A 1 72 ? 8.225 -3.556 0.352 1.00 89.12 72 LEU A C 1
ATOM 534 O O . LEU A 1 72 ? 7.405 -3.501 -0.558 1.00 89.12 72 LEU A O 1
ATOM 538 N N . VAL A 1 73 ? 9.511 -3.845 0.127 1.00 89.38 73 VAL A N 1
ATOM 539 C CA . VAL A 1 73 ? 10.042 -4.151 -1.210 1.00 89.38 73 VAL A CA 1
ATOM 540 C C . VAL A 1 73 ? 9.390 -5.396 -1.809 1.00 89.38 73 VAL A C 1
ATOM 542 O O . VAL A 1 73 ? 9.054 -5.388 -2.991 1.00 89.38 73 VAL A O 1
ATOM 545 N N . TYR A 1 74 ? 9.158 -6.437 -1.010 1.00 88.75 74 TYR A N 1
ATOM 546 C CA . TYR A 1 74 ? 8.460 -7.637 -1.468 1.00 88.75 74 TYR A CA 1
ATOM 547 C C . TYR A 1 74 ? 6.996 -7.358 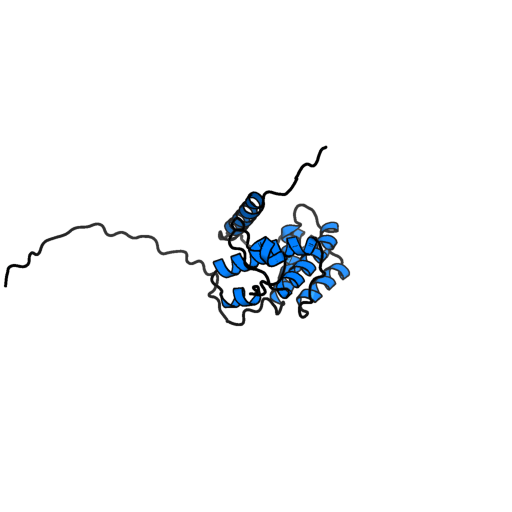-1.838 1.00 88.75 74 TYR A C 1
ATOM 549 O O . TYR A 1 74 ? 6.573 -7.673 -2.950 1.00 88.75 74 TYR A O 1
ATOM 557 N N . VAL A 1 75 ? 6.238 -6.710 -0.945 1.00 89.94 75 VAL A N 1
ATOM 558 C CA . VAL A 1 75 ? 4.826 -6.360 -1.185 1.00 89.94 75 VAL A CA 1
ATOM 559 C C . VAL A 1 75 ? 4.691 -5.395 -2.363 1.00 89.94 75 VAL A C 1
ATOM 561 O O . VAL A 1 75 ? 3.877 -5.619 -3.257 1.00 89.94 75 VAL A O 1
ATOM 564 N N . GLY A 1 76 ? 5.528 -4.361 -2.418 1.00 90.56 76 GLY A N 1
ATOM 565 C CA . GLY A 1 76 ? 5.555 -3.407 -3.522 1.00 90.56 76 GLY A CA 1
ATOM 566 C C . GLY A 1 76 ? 5.893 -4.071 -4.855 1.00 90.56 76 GLY A C 1
ATOM 567 O O . GLY A 1 76 ? 5.281 -3.748 -5.870 1.00 90.56 76 GLY A O 1
ATOM 568 N N . GLY A 1 77 ? 6.810 -5.042 -4.862 1.00 90.06 77 GLY A N 1
ATOM 569 C CA . GLY A 1 77 ? 7.118 -5.808 -6.066 1.00 90.06 77 GLY A CA 1
ATOM 570 C C . GLY A 1 77 ? 5.957 -6.677 -6.547 1.00 90.06 77 GLY A C 1
ATOM 571 O O . GLY A 1 77 ? 5.740 -6.803 -7.753 1.00 90.06 77 GLY A O 1
ATOM 572 N N . TYR A 1 78 ? 5.161 -7.216 -5.620 1.00 89.69 78 TYR A N 1
ATOM 573 C CA . TYR A 1 78 ? 3.933 -7.942 -5.946 1.00 89.69 78 TYR A CA 1
ATOM 574 C C . TYR A 1 78 ? 2.851 -7.023 -6.521 1.00 89.69 78 TYR A C 1
ATOM 576 O O . TYR A 1 78 ? 2.268 -7.345 -7.552 1.00 89.69 78 TYR A O 1
ATOM 584 N N . ILE A 1 79 ? 2.626 -5.854 -5.916 1.00 89.94 79 ILE A N 1
ATOM 585 C CA . ILE A 1 79 ? 1.680 -4.848 -6.430 1.00 89.94 79 ILE A CA 1
ATOM 586 C C . ILE A 1 79 ? 2.076 -4.411 -7.843 1.00 89.94 79 ILE A C 1
ATOM 588 O O . ILE A 1 79 ? 1.243 -4.387 -8.746 1.00 89.94 79 ILE A O 1
ATOM 592 N N . ALA A 1 80 ? 3.359 -4.124 -8.060 1.00 88.69 80 ALA A N 1
ATOM 593 C CA . ALA A 1 80 ? 3.864 -3.744 -9.371 1.00 88.69 80 ALA A CA 1
ATOM 594 C C . ALA A 1 80 ? 3.669 -4.845 -10.424 1.00 88.69 80 ALA A C 1
ATOM 596 O O . ALA A 1 80 ? 3.307 -4.558 -11.568 1.00 88.69 80 ALA A O 1
ATOM 597 N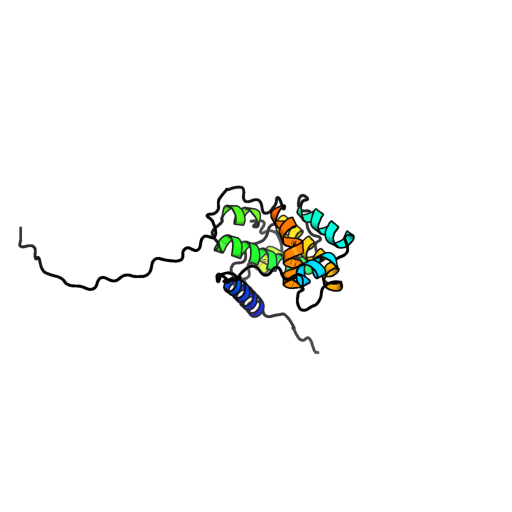 N . LYS A 1 81 ? 3.865 -6.108 -10.033 1.00 87.06 81 LYS A N 1
ATOM 598 C CA . LYS A 1 81 ? 3.548 -7.253 -10.883 1.00 87.06 81 LYS A CA 1
ATOM 599 C C . LYS A 1 81 ? 2.059 -7.310 -11.218 1.00 87.06 81 LYS A C 1
ATOM 601 O O . LYS A 1 81 ? 1.730 -7.405 -12.389 1.00 87.06 81 LYS A O 1
ATOM 606 N N . LEU A 1 82 ? 1.168 -7.180 -10.233 1.00 87.56 82 LEU A N 1
ATOM 607 C CA . LEU A 1 82 ? -0.279 -7.184 -10.478 1.00 87.56 82 LEU A CA 1
ATOM 608 C C . LEU A 1 82 ? -0.703 -6.098 -11.472 1.00 87.56 82 LEU A C 1
ATOM 610 O O . LEU A 1 82 ? -1.493 -6.367 -12.367 1.00 87.56 82 LEU A O 1
ATOM 614 N N . ILE A 1 83 ? -0.160 -4.887 -11.345 1.00 85.38 83 ILE A N 1
ATOM 615 C CA . ILE A 1 83 ? -0.451 -3.781 -12.270 1.00 85.38 83 ILE A CA 1
ATOM 616 C C . ILE A 1 83 ? -0.007 -4.122 -13.701 1.00 85.38 83 ILE A C 1
ATOM 618 O O . ILE A 1 83 ? -0.720 -3.828 -14.662 1.00 85.38 83 ILE A O 1
ATOM 622 N N . THR A 1 84 ? 1.146 -4.780 -13.834 1.00 83.25 84 THR A N 1
ATOM 623 C CA . THR A 1 84 ? 1.670 -5.249 -15.125 1.00 83.25 84 THR A CA 1
ATOM 624 C C . THR A 1 84 ? 0.805 -6.376 -15.693 1.00 83.25 84 THR A C 1
ATOM 626 O O . THR A 1 84 ? 0.416 -6.323 -16.855 1.00 83.25 84 THR A O 1
ATOM 629 N N . ASP A 1 85 ? 0.415 -7.347 -14.862 1.00 84.00 85 ASP A N 1
ATOM 630 C CA . ASP A 1 85 ? -0.450 -8.473 -15.235 1.00 84.00 85 ASP A CA 1
ATOM 631 C C . ASP A 1 85 ? -1.857 -8.006 -15.668 1.00 84.00 85 ASP A C 1
ATOM 633 O O . ASP A 1 85 ? -2.496 -8.646 -16.504 1.00 84.00 85 ASP A O 1
ATOM 637 N N . VAL A 1 86 ? -2.339 -6.874 -15.137 1.00 81.69 86 VAL A N 1
ATOM 638 C CA . VAL A 1 86 ? -3.590 -6.213 -15.561 1.00 81.69 86 VAL A CA 1
ATOM 639 C C . VAL A 1 86 ? -3.446 -5.516 -16.927 1.00 81.69 86 VAL A C 1
ATOM 641 O O . VAL A 1 86 ? -4.448 -5.222 -17.578 1.00 81.69 86 VAL A O 1
AT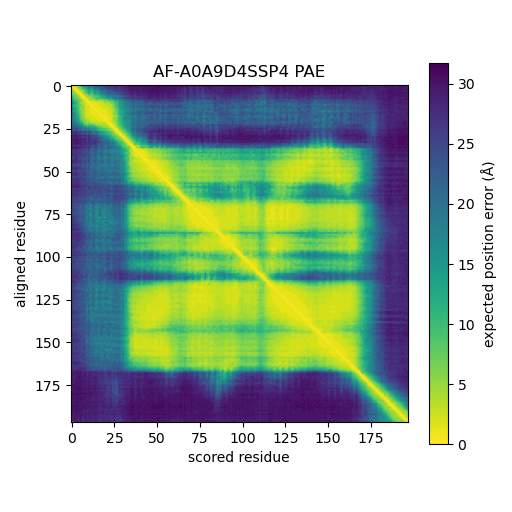OM 644 N N . GLY A 1 87 ? -2.219 -5.305 -17.412 1.00 75.38 87 GLY A N 1
ATOM 645 C CA . GLY A 1 87 ? -1.938 -4.812 -18.762 1.00 75.38 87 GLY A CA 1
ATOM 646 C C . GLY A 1 87 ? -1.865 -3.288 -18.904 1.00 75.38 87 GLY A C 1
ATOM 647 O O . GLY A 1 87 ? -1.971 -2.788 -20.023 1.00 75.38 87 GLY A O 1
ATOM 648 N N . CYS A 1 88 ? -1.685 -2.535 -17.809 1.00 81.81 88 CYS A N 1
ATOM 649 C CA . CYS A 1 88 ? -1.408 -1.093 -17.873 1.00 81.81 88 CYS A CA 1
ATOM 650 C C . CYS A 1 88 ? 0.103 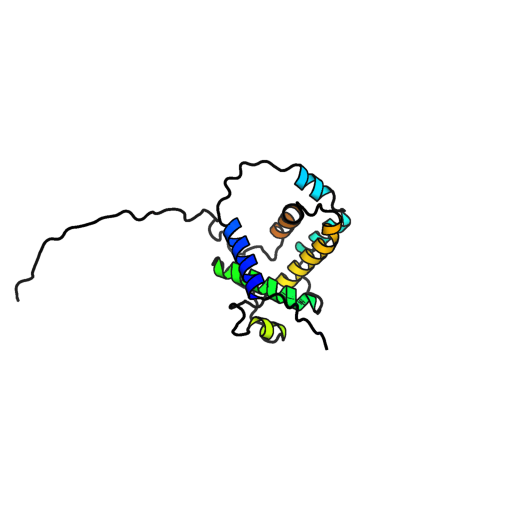-0.823 -17.780 1.00 81.81 88 CYS A C 1
ATOM 652 O O . CYS A 1 88 ? 0.629 -0.568 -16.697 1.00 81.81 88 CYS A O 1
ATOM 654 N N . GLU A 1 89 ? 0.807 -0.832 -18.914 1.00 80.25 89 GLU A N 1
ATOM 655 C CA . GLU A 1 89 ? 2.257 -0.561 -18.961 1.00 80.25 89 GLU A CA 1
ATOM 656 C C . GLU A 1 89 ? 2.617 0.828 -18.414 1.00 80.25 89 GLU A C 1
ATOM 658 O O . GLU A 1 89 ? 3.606 1.004 -17.704 1.00 80.25 89 GLU A O 1
ATOM 663 N N . THR A 1 90 ? 1.773 1.825 -18.678 1.00 82.88 90 THR A N 1
ATOM 664 C CA . THR A 1 90 ? 1.943 3.189 -18.169 1.00 82.88 90 THR A CA 1
ATOM 665 C C . THR A 1 90 ? 1.896 3.223 -16.639 1.00 82.88 90 THR A C 1
ATOM 667 O O . THR A 1 90 ? 2.781 3.795 -16.001 1.00 82.88 90 THR A O 1
ATOM 670 N N . CYS A 1 91 ? 0.932 2.526 -16.035 1.00 84.69 91 CYS A N 1
ATOM 671 C CA . CYS A 1 91 ? 0.820 2.366 -14.588 1.00 84.69 91 CYS A CA 1
ATOM 672 C C . CYS A 1 91 ? 1.990 1.544 -14.030 1.00 84.69 91 CYS A C 1
ATOM 674 O O . CYS A 1 91 ? 2.549 1.886 -12.990 1.00 84.69 91 CYS A O 1
ATOM 676 N N . ALA A 1 92 ? 2.411 0.488 -14.734 1.00 84.19 92 ALA A N 1
ATOM 677 C CA . ALA A 1 92 ? 3.568 -0.317 -14.353 1.00 84.19 92 ALA A CA 1
ATOM 678 C C . ALA A 1 92 ? 4.841 0.542 -14.298 1.00 84.19 92 ALA A C 1
ATOM 680 O O . ALA A 1 92 ? 5.618 0.450 -13.343 1.00 84.19 92 ALA A O 1
ATOM 681 N N . MET A 1 93 ? 5.032 1.457 -15.253 1.00 84.56 93 MET A N 1
ATOM 682 C CA . MET A 1 93 ? 6.135 2.421 -15.234 1.00 84.56 93 MET A CA 1
ATOM 683 C C . MET A 1 93 ? 6.051 3.417 -14.075 1.00 84.56 93 MET A C 1
ATOM 685 O O . MET A 1 93 ? 7.095 3.906 -13.638 1.00 84.56 93 MET A O 1
ATOM 689 N N . LEU A 1 94 ? 4.861 3.736 -13.552 1.00 84.56 94 LEU A N 1
ATOM 690 C CA . LEU A 1 94 ? 4.726 4.590 -12.365 1.00 84.56 94 LEU A CA 1
ATOM 691 C C . LEU A 1 94 ? 5.278 3.903 -11.120 1.00 84.56 94 LEU A C 1
ATOM 693 O O . LEU A 1 94 ? 5.913 4.570 -10.306 1.00 84.56 94 LEU A O 1
ATOM 697 N N . VAL A 1 95 ? 5.136 2.582 -11.022 1.00 86.06 95 VAL A N 1
ATOM 698 C CA . VAL A 1 95 ? 5.433 1.824 -9.801 1.00 86.06 95 VAL A CA 1
ATOM 699 C C . VAL A 1 95 ? 6.716 0.993 -9.856 1.00 86.06 95 VAL A C 1
ATOM 701 O O . VAL A 1 95 ? 7.182 0.552 -8.808 1.00 86.06 95 VAL A O 1
ATOM 704 N N . THR A 1 96 ? 7.333 0.799 -11.027 1.00 88.62 96 THR A N 1
ATOM 705 C CA . THR A 1 96 ? 8.556 -0.014 -11.198 1.00 88.62 96 THR A CA 1
ATOM 706 C C . THR A 1 96 ? 9.816 0.803 -11.477 1.00 88.62 96 THR A C 1
ATOM 708 O O . THR A 1 96 ? 9.784 1.910 -12.018 1.00 88.62 96 THR A O 1
ATOM 711 N N . THR A 1 97 ? 10.977 0.253 -11.116 1.00 85.12 97 THR A N 1
ATOM 712 C CA . THR A 1 97 ? 12.278 0.836 -11.455 1.00 85.12 97 THR A CA 1
ATOM 713 C C . THR A 1 97 ? 13.272 -0.210 -11.943 1.00 85.12 97 THR A C 1
ATOM 715 O O . THR A 1 97 ? 13.324 -1.336 -11.458 1.00 85.12 97 THR A O 1
ATOM 718 N N . ASN A 1 98 ? 14.134 0.202 -12.872 1.00 78.81 98 ASN A N 1
ATOM 719 C CA . ASN A 1 98 ? 15.261 -0.587 -13.365 1.00 78.81 98 ASN A CA 1
ATOM 720 C C . ASN A 1 98 ? 16.537 -0.405 -12.521 1.00 78.81 98 ASN A C 1
ATOM 722 O O . ASN A 1 98 ? 17.619 -0.804 -12.950 1.00 78.81 98 ASN A O 1
ATOM 726 N N . LYS A 1 99 ? 16.451 0.222 -11.337 1.00 74.88 99 LYS A N 1
ATOM 727 C CA . LYS A 1 99 ? 17.595 0.414 -10.433 1.00 74.88 99 LYS A CA 1
ATOM 728 C C . LYS A 1 99 ? 18.030 -0.916 -9.816 1.00 74.88 99 LYS A C 1
ATOM 730 O O . LYS A 1 99 ? 17.687 -1.245 -8.684 1.00 74.88 99 LYS A O 1
ATOM 735 N N . THR A 1 100 ? 18.848 -1.653 -10.557 1.00 72.06 100 THR A N 1
ATOM 736 C CA . THR A 1 100 ? 19.343 -2.982 -10.179 1.00 72.06 100 THR A CA 1
ATOM 737 C C . THR A 1 100 ? 20.490 -2.961 -9.168 1.00 72.06 100 THR A C 1
ATOM 739 O O . THR A 1 100 ? 20.930 -4.016 -8.729 1.00 72.06 100 THR A O 1
ATOM 742 N N . SER A 1 101 ? 21.011 -1.784 -8.809 1.00 71.94 101 SER A N 1
ATOM 743 C CA . SER A 1 101 ? 22.154 -1.633 -7.895 1.00 71.94 101 SER A CA 1
ATOM 744 C C . SER A 1 101 ? 21.800 -1.812 -6.414 1.00 71.94 101 SER A C 1
ATOM 746 O O . SER A 1 101 ? 22.687 -1.815 -5.563 1.00 71.94 101 SER A O 1
ATOM 748 N N . SER A 1 102 ? 20.514 -1.947 -6.087 1.00 75.06 102 SER A N 1
ATOM 749 C CA . SER A 1 102 ? 20.058 -2.178 -4.719 1.00 75.06 102 SER A CA 1
ATOM 750 C C . SER A 1 102 ? 20.322 -3.625 -4.286 1.00 75.06 102 SER A C 1
ATOM 752 O O . SER A 1 102 ? 19.924 -4.544 -4.998 1.00 75.06 102 SER A O 1
ATOM 754 N N . PRO A 1 103 ? 20.874 -3.882 -3.088 1.00 74.62 103 PRO A N 1
ATOM 755 C CA . PRO A 1 103 ? 20.939 -5.238 -2.537 1.00 74.62 103 PRO A CA 1
ATOM 756 C C . PRO A 1 103 ? 19.566 -5.925 -2.467 1.00 74.62 103 PRO A C 1
ATOM 758 O O . PRO A 1 103 ? 19.469 -7.136 -2.637 1.00 74.62 103 PRO A O 1
ATOM 761 N N . LEU A 1 104 ? 18.490 -5.152 -2.283 1.00 78.06 104 LEU A N 1
ATOM 762 C CA . LEU A 1 104 ? 17.123 -5.675 -2.222 1.00 78.06 104 LEU A CA 1
ATOM 763 C C . LEU A 1 104 ? 16.581 -6.081 -3.598 1.00 78.06 104 LEU A C 1
ATOM 765 O O . LEU A 1 104 ? 15.738 -6.968 -3.677 1.00 78.06 104 LEU A O 1
ATOM 769 N N . TYR A 1 105 ? 17.110 -5.506 -4.684 1.00 77.88 105 TYR A N 1
ATOM 770 C CA . TYR A 1 105 ? 16.806 -5.966 -6.042 1.00 77.88 105 TYR A CA 1
ATOM 771 C C . TYR A 1 105 ? 17.201 -7.440 -6.215 1.00 77.88 105 TYR A C 1
ATOM 773 O O . TYR A 1 105 ? 16.455 -8.231 -6.785 1.00 77.88 105 TYR A O 1
ATOM 781 N N . HIS A 1 106 ? 18.349 -7.836 -5.658 1.00 76.44 106 HIS A N 1
ATOM 782 C CA . HIS A 1 106 ? 18.814 -9.221 -5.709 1.00 76.44 106 HIS A CA 1
ATOM 783 C C . HIS A 1 106 ? 17.963 -10.182 -4.873 1.00 76.44 106 HIS A C 1
ATOM 785 O O . HIS A 1 106 ? 17.911 -11.363 -5.209 1.00 76.44 106 HIS A O 1
ATOM 791 N N . LEU A 1 107 ? 17.286 -9.697 -3.825 1.00 74.06 107 LEU A N 1
ATOM 792 C CA . LEU A 1 107 ? 16.343 -10.509 -3.052 1.00 74.06 107 LEU A CA 1
ATOM 793 C C . LEU A 1 107 ? 15.085 -10.832 -3.865 1.00 74.06 107 LEU A C 1
ATOM 795 O O . LEU A 1 107 ? 14.617 -11.964 -3.824 1.00 74.06 107 LEU A O 1
ATOM 799 N N . LEU A 1 108 ? 14.567 -9.868 -4.632 1.00 74.06 108 LEU A N 1
ATOM 800 C CA . LEU A 1 108 ? 13.374 -10.083 -5.460 1.00 74.06 108 LEU A CA 1
ATOM 801 C C . LEU A 1 108 ? 13.650 -10.885 -6.731 1.00 74.06 108 LEU A C 1
ATOM 803 O O . LEU A 1 108 ? 12.770 -11.586 -7.210 1.00 74.06 108 LEU A O 1
ATOM 807 N N . ARG A 1 109 ? 14.864 -10.796 -7.283 1.00 71.06 109 ARG A N 1
ATOM 808 C CA . ARG A 1 109 ? 15.232 -11.441 -8.553 1.00 71.06 109 ARG A CA 1
ATOM 809 C C . ARG A 1 109 ? 15.702 -12.893 -8.399 1.00 71.06 109 ARG A C 1
ATOM 811 O O . ARG A 1 109 ? 16.353 -13.429 -9.299 1.00 71.06 109 ARG A O 1
ATOM 818 N N . GLN A 1 110 ? 15.470 -13.520 -7.247 1.00 67.44 110 GLN A N 1
ATOM 819 C CA . GLN A 1 110 ? 15.837 -14.921 -7.068 1.00 67.44 110 GLN A CA 1
ATOM 820 C C . GLN A 1 110 ? 15.004 -15.798 -8.020 1.00 67.44 110 GLN A C 1
ATOM 822 O O . GLN A 1 110 ? 13.822 -15.521 -8.197 1.00 67.44 110 GLN A O 1
ATOM 827 N N . PRO A 1 111 ? 15.571 -16.858 -8.628 1.00 55.84 111 PRO A N 1
ATOM 828 C CA . PRO A 1 111 ? 14.873 -17.684 -9.625 1.00 55.84 111 PRO A CA 1
ATOM 829 C C . PRO A 1 111 ? 13.551 -18.301 -9.142 1.00 55.84 111 PRO A C 1
ATOM 831 O O . PRO A 1 111 ? 12.708 -18.681 -9.946 1.00 55.84 111 PRO A O 1
ATOM 834 N N . GLU A 1 112 ? 13.376 -18.411 -7.826 1.00 60.59 112 GLU A N 1
ATOM 835 C CA . GLU A 1 112 ? 12.178 -18.946 -7.175 1.00 60.59 112 GLU A CA 1
ATOM 836 C C . GLU A 1 112 ? 11.127 -17.862 -6.866 1.00 60.59 112 GLU A C 1
ATOM 838 O O . GLU A 1 112 ? 9.983 -18.176 -6.538 1.00 60.59 112 GLU A O 1
ATOM 843 N N . ALA A 1 113 ? 11.490 -16.582 -6.973 1.00 58.72 113 ALA A N 1
ATOM 844 C CA . ALA A 1 113 ? 10.656 -15.443 -6.621 1.00 58.72 113 ALA A CA 1
ATOM 845 C C . ALA A 1 113 ? 9.887 -14.932 -7.846 1.00 58.72 113 ALA A C 1
ATOM 847 O O . ALA A 1 113 ? 10.293 -13.953 -8.451 1.00 58.72 113 ALA A O 1
ATOM 848 N N . TYR A 1 114 ? 8.795 -15.621 -8.200 1.00 63.69 114 TYR A N 1
ATOM 849 C CA . TYR A 1 114 ? 7.599 -15.191 -8.963 1.00 63.69 114 TYR A CA 1
ATOM 850 C C . TYR A 1 114 ? 7.694 -14.115 -10.073 1.00 63.69 114 TYR A C 1
ATOM 852 O O . TYR A 1 114 ? 6.653 -13.588 -10.456 1.00 63.69 114 TYR A O 1
ATOM 860 N N . ASP A 1 115 ? 8.860 -13.799 -10.626 1.00 74.38 115 ASP A N 1
ATOM 861 C CA . ASP A 1 115 ? 9.083 -12.677 -11.546 1.00 74.38 115 ASP A CA 1
ATOM 862 C C . ASP A 1 115 ? 8.575 -11.331 -10.979 1.00 74.38 115 ASP A C 1
ATOM 864 O O . ASP A 1 115 ? 7.833 -10.585 -11.615 1.00 74.38 115 ASP A O 1
ATOM 868 N N . LEU A 1 116 ? 8.912 -11.040 -9.715 1.00 83.12 116 LEU A N 1
ATOM 869 C CA . LEU A 1 116 ? 8.520 -9.777 -9.084 1.00 83.12 116 LEU A CA 1
ATOM 870 C C . LEU A 1 116 ? 9.279 -8.599 -9.700 1.00 83.12 116 LEU A C 1
ATOM 872 O O . LEU A 1 116 ? 10.504 -8.632 -9.851 1.00 83.12 116 LEU A O 1
ATOM 876 N N . HIS A 1 117 ? 8.564 -7.511 -9.979 1.00 84.94 117 HIS A N 1
ATOM 877 C CA . HIS A 1 117 ? 9.205 -6.265 -10.375 1.00 84.94 117 HIS A CA 1
ATOM 878 C C . HIS A 1 117 ? 9.822 -5.563 -9.171 1.00 84.94 117 HIS A C 1
ATOM 880 O O . HIS A 1 117 ? 9.340 -5.670 -8.047 1.00 84.94 117 HIS A O 1
ATOM 886 N N . TYR A 1 118 ? 10.896 -4.810 -9.400 1.00 88.69 118 TYR A N 1
ATOM 887 C CA . TYR A 1 118 ? 11.485 -4.005 -8.340 1.00 88.69 118 TYR A CA 1
ATOM 888 C C . TYR A 1 118 ? 10.735 -2.672 -8.223 1.00 88.69 118 TYR A C 1
ATOM 890 O O . TYR A 1 118 ? 10.708 -1.906 -9.196 1.00 88.69 118 TYR A O 1
ATOM 898 N N . PRO A 1 119 ? 10.102 -2.392 -7.071 1.00 89.81 119 PRO A N 1
ATOM 899 C CA . PRO A 1 119 ? 9.246 -1.229 -6.925 1.00 89.81 119 PRO A CA 1
ATOM 900 C C . PRO A 1 119 ? 10.052 0.064 -6.819 1.00 89.81 119 PRO A C 1
ATOM 902 O O . PRO A 1 119 ? 11.189 0.104 -6.337 1.00 89.81 119 PRO A O 1
ATOM 905 N N . LYS A 1 120 ? 9.426 1.154 -7.251 1.00 88.38 120 LYS A N 1
ATOM 906 C CA . LYS A 1 120 ? 9.934 2.507 -7.065 1.00 88.38 120 LYS A CA 1
ATOM 907 C C . LYS A 1 120 ? 9.984 2.889 -5.582 1.00 88.38 120 LYS A C 1
ATOM 909 O O . LYS A 1 120 ? 9.066 2.544 -4.840 1.00 88.38 120 LYS A O 1
ATOM 914 N N . PRO A 1 121 ? 11.000 3.660 -5.148 1.00 85.19 121 PRO A N 1
ATOM 915 C CA . PRO A 1 121 ? 11.032 4.241 -3.805 1.00 85.19 121 PRO A CA 1
ATOM 916 C C . PRO A 1 121 ? 9.762 5.014 -3.442 1.00 85.19 121 PRO A C 1
ATOM 918 O O . PRO A 1 121 ? 9.371 5.032 -2.282 1.00 85.19 121 PRO A O 1
ATOM 921 N N . GLU A 1 122 ? 9.124 5.626 -4.435 1.00 87.00 122 GLU A N 1
ATOM 922 C CA . GLU A 1 122 ? 7.890 6.385 -4.295 1.00 87.00 122 GLU A CA 1
ATOM 923 C C . GLU A 1 122 ? 6.710 5.499 -3.871 1.00 87.00 122 GLU A C 1
ATOM 925 O O . GLU A 1 122 ? 6.031 5.805 -2.894 1.00 87.00 122 GLU A O 1
ATOM 930 N N . LEU A 1 123 ? 6.541 4.344 -4.526 1.00 88.75 123 LEU A N 1
ATOM 931 C CA . LEU A 1 123 ? 5.561 3.326 -4.131 1.00 88.75 123 LEU A CA 1
ATOM 932 C C . LEU A 1 123 ? 5.849 2.808 -2.718 1.00 88.75 123 LEU A C 1
ATOM 934 O O . LEU A 1 123 ? 4.938 2.636 -1.917 1.00 88.75 123 LEU A O 1
ATOM 938 N N . LEU A 1 124 ? 7.122 2.582 -2.394 1.00 88.69 124 LEU A N 1
ATOM 939 C CA . LEU A 1 124 ? 7.517 2.096 -1.072 1.00 88.69 124 LEU A CA 1
ATOM 940 C C . LEU A 1 124 ? 7.238 3.109 0.040 1.00 88.69 124 LEU A C 1
ATOM 942 O O . LEU A 1 124 ? 6.882 2.703 1.138 1.00 88.69 124 LEU A O 1
ATOM 946 N N . SER A 1 125 ? 7.380 4.403 -0.248 1.00 87.44 125 SER A N 1
ATOM 947 C CA . SER A 1 125 ? 7.022 5.490 0.669 1.00 87.44 125 SER A CA 1
ATOM 948 C C . SER A 1 125 ? 5.539 5.488 0.992 1.00 87.44 125 SER A C 1
ATOM 950 O O . SER A 1 125 ? 5.154 5.485 2.154 1.00 87.44 125 SER A O 1
ATOM 952 N N . MET A 1 126 ? 4.712 5.399 -0.050 1.00 89.62 126 MET A N 1
ATOM 953 C CA . MET A 1 126 ? 3.264 5.328 0.089 1.00 89.62 126 MET A CA 1
ATOM 954 C C . MET A 1 126 ? 2.848 4.119 0.941 1.00 89.62 126 MET A C 1
ATOM 956 O O . MET A 1 126 ? 2.049 4.257 1.862 1.00 89.62 126 MET A O 1
ATOM 960 N N . LEU A 1 127 ? 3.442 2.945 0.692 1.00 90.81 127 LEU A N 1
ATOM 961 C CA . LEU A 1 127 ? 3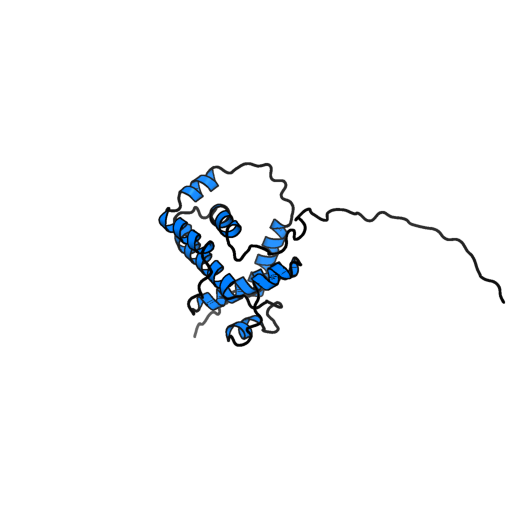.185 1.745 1.493 1.00 90.81 127 LEU A CA 1
ATOM 962 C C . LEU A 1 127 ? 3.636 1.901 2.956 1.00 90.81 127 LEU A C 1
ATOM 964 O O . LEU A 1 127 ? 2.932 1.437 3.847 1.00 90.81 127 LEU A O 1
ATOM 968 N N . ASP A 1 128 ? 4.771 2.557 3.214 1.00 89.62 128 ASP A N 1
ATOM 969 C CA . ASP A 1 128 ? 5.264 2.835 4.573 1.00 89.62 128 ASP A CA 1
ATOM 970 C C . ASP A 1 128 ? 4.305 3.751 5.351 1.00 89.62 128 ASP A C 1
ATOM 972 O O . ASP A 1 128 ? 3.989 3.475 6.511 1.00 89.62 128 ASP A O 1
ATOM 976 N N . THR A 1 129 ? 3.763 4.787 4.697 1.00 89.75 129 THR A N 1
ATOM 977 C CA . THR A 1 129 ? 2.729 5.661 5.275 1.00 89.75 129 THR A CA 1
ATOM 978 C C . THR A 1 129 ? 1.466 4.873 5.622 1.00 89.75 129 THR A C 1
ATOM 980 O O . THR A 1 129 ? 0.976 4.974 6.746 1.00 89.75 129 THR A O 1
ATOM 983 N N . ILE A 1 130 ? 0.968 4.032 4.706 1.00 91.25 130 ILE A N 1
ATOM 984 C CA . ILE A 1 130 ? -0.230 3.206 4.944 1.00 91.25 130 ILE A CA 1
ATOM 985 C C . ILE A 1 130 ? -0.006 2.243 6.118 1.00 91.25 130 ILE A C 1
ATOM 987 O O . ILE A 1 130 ? -0.869 2.111 6.983 1.00 91.25 130 ILE A O 1
ATOM 991 N N . VAL A 1 131 ? 1.155 1.584 6.180 1.00 90.00 131 VAL A N 1
ATOM 992 C CA . VAL A 1 131 ? 1.491 0.666 7.280 1.00 90.00 131 VAL A CA 1
ATOM 993 C C . VAL A 1 131 ? 1.582 1.415 8.608 1.00 90.00 131 VAL A C 1
ATOM 995 O O . VAL A 1 131 ? 1.005 0.965 9.596 1.00 90.00 131 VAL A O 1
ATOM 998 N N . THR A 1 132 ? 2.242 2.574 8.632 1.00 89.50 132 THR A N 1
ATOM 999 C CA . THR A 1 132 ? 2.360 3.407 9.839 1.00 89.50 132 THR A CA 1
ATOM 1000 C C . THR A 1 132 ? 0.989 3.850 10.348 1.00 89.50 132 THR A C 1
ATOM 1002 O O . THR A 1 132 ? 0.713 3.758 11.548 1.00 89.50 132 THR A O 1
ATOM 1005 N N . PHE A 1 133 ? 0.107 4.266 9.437 1.00 92.06 133 PHE A N 1
ATOM 1006 C CA . PHE A 1 133 ? -1.282 4.575 9.754 1.00 92.06 133 PHE A CA 1
ATOM 1007 C C . PHE A 1 133 ? -2.005 3.348 10.332 1.00 92.06 133 PHE A C 1
ATOM 1009 O O . PHE A 1 133 ? -2.603 3.433 11.405 1.00 92.06 133 PHE A O 1
ATOM 1016 N N . PHE A 1 134 ? -1.896 2.179 9.692 1.00 91.31 134 PHE A N 1
ATOM 1017 C CA . PHE A 1 134 ? -2.535 0.943 10.160 1.00 91.31 134 PHE A CA 1
ATOM 1018 C C . PHE A 1 134 ? -2.088 0.540 11.565 1.00 91.31 134 PHE A C 1
ATOM 1020 O O . PHE A 1 134 ? -2.928 0.190 12.395 1.00 91.31 134 PHE A O 1
ATOM 1027 N N . GLU A 1 135 ? -0.795 0.628 11.877 1.00 90.75 135 GLU A N 1
ATOM 1028 C CA . GLU A 1 135 ? -0.266 0.306 13.209 1.00 90.75 135 GLU A CA 1
ATOM 1029 C C . GLU A 1 135 ? -0.866 1.181 14.324 1.00 90.75 135 GLU A C 1
ATOM 1031 O O . GLU A 1 135 ? -0.981 0.748 15.480 1.00 90.75 135 GLU A O 1
ATOM 1036 N N . LYS A 1 136 ? -1.272 2.410 13.989 1.00 91.62 136 LYS A N 1
ATOM 1037 C CA . LYS A 1 136 ? -1.926 3.343 14.912 1.00 91.62 136 LYS A CA 1
ATOM 1038 C C . LYS A 1 136 ? -3.435 3.122 14.949 1.00 91.62 136 LYS A C 1
ATOM 1040 O O . LYS A 1 136 ? -3.983 2.932 16.035 1.00 91.62 136 LYS A O 1
ATOM 1045 N N . ALA A 1 137 ? -4.079 3.063 13.785 1.00 90.88 137 ALA A N 1
ATOM 1046 C CA . ALA A 1 137 ? -5.525 2.945 13.632 1.00 90.88 137 ALA A CA 1
ATOM 1047 C C . ALA A 1 137 ? -6.080 1.627 14.194 1.00 90.88 137 ALA A C 1
ATOM 1049 O O . ALA A 1 137 ? -7.126 1.621 14.839 1.00 90.88 137 ALA A O 1
ATOM 1050 N N . VAL A 1 138 ? -5.358 0.509 14.045 1.00 90.75 138 VAL A N 1
ATOM 1051 C CA . VAL A 1 138 ? -5.843 -0.828 14.442 1.00 90.75 138 VAL A CA 1
ATOM 1052 C C . VAL A 1 138 ? -6.213 -0.943 15.928 1.00 90.75 138 VAL A C 1
ATOM 1054 O O . VAL A 1 138 ? -6.986 -1.817 16.312 1.00 90.75 138 VAL A O 1
ATOM 1057 N N . LYS A 1 139 ? -5.686 -0.055 16.780 1.00 90.56 139 LYS A N 1
ATOM 1058 C CA . LYS A 1 139 ? -5.979 -0.010 18.222 1.00 90.56 139 LYS A CA 1
ATOM 1059 C C . LYS A 1 139 ? -7.392 0.490 18.530 1.00 90.56 139 LYS A C 1
ATOM 1061 O O . LYS A 1 139 ? -7.901 0.206 19.611 1.00 90.56 139 LYS A O 1
ATOM 1066 N N . TYR A 1 140 ? -7.996 1.214 17.594 1.00 88.62 140 TYR A N 1
ATOM 1067 C CA . TYR A 1 140 ? -9.319 1.825 17.717 1.00 88.62 140 TYR A CA 1
ATOM 1068 C C . TYR A 1 140 ? -10.400 1.023 16.989 1.00 88.62 140 TYR A C 1
ATOM 1070 O O . TYR A 1 140 ? -11.586 1.280 17.168 1.00 88.62 140 TYR A O 1
ATOM 1078 N N . LEU A 1 141 ? -9.998 0.031 16.189 1.00 87.69 141 LEU A N 1
ATOM 1079 C CA . LEU A 1 141 ? -10.893 -0.681 15.291 1.00 87.69 141 LEU A CA 1
ATOM 1080 C C . LEU A 1 141 ? -11.306 -2.056 15.834 1.00 87.69 141 LEU A C 1
ATOM 1082 O O . LEU A 1 141 ? -10.477 -2.810 16.358 1.00 87.69 141 LEU A O 1
ATOM 1086 N N . PRO A 1 142 ? -12.581 -2.448 15.665 1.00 85.00 142 PRO A N 1
ATOM 1087 C CA . PRO A 1 142 ? -13.030 -3.787 16.009 1.00 85.00 142 PRO A CA 1
ATOM 1088 C C . PRO A 1 142 ? -12.393 -4.816 15.070 1.00 85.00 142 PRO A C 1
ATOM 1090 O O . PRO A 1 142 ? -12.486 -4.710 13.848 1.00 85.00 142 PRO A O 1
ATOM 1093 N N . ARG A 1 143 ? -11.800 -5.878 15.639 1.00 85.19 143 ARG A N 1
ATOM 1094 C CA . ARG A 1 143 ? -11.066 -6.910 14.875 1.00 85.19 143 ARG A CA 1
ATOM 1095 C C . ARG A 1 143 ? -11.845 -7.521 13.714 1.00 85.19 143 ARG A C 1
ATOM 1097 O O . ARG A 1 143 ? -11.247 -7.917 12.723 1.00 85.19 143 ARG A O 1
ATOM 1104 N N . THR A 1 144 ? -13.161 -7.608 13.850 1.00 85.12 144 THR A N 1
ATOM 1105 C CA . THR A 1 144 ? -14.067 -8.204 12.866 1.00 85.12 144 THR A CA 1
ATOM 1106 C C . THR A 1 144 ? -14.303 -7.341 11.629 1.00 85.12 144 THR A C 1
ATOM 1108 O O . THR A 1 144 ? -14.887 -7.851 10.683 1.00 85.12 144 THR A O 1
ATOM 1111 N N . LYS A 1 145 ? -13.918 -6.058 11.650 1.00 81.50 145 LYS A N 1
ATOM 1112 C CA . LYS A 1 145 ? -14.179 -5.086 10.572 1.00 81.50 145 LYS A CA 1
ATOM 1113 C C . LYS A 1 145 ? -12.951 -4.236 10.218 1.00 81.50 145 LYS A C 1
ATOM 1115 O O . LYS A 1 145 ? -13.081 -3.194 9.580 1.00 81.50 145 LYS A O 1
ATOM 1120 N N . ILE A 1 146 ? -11.757 -4.638 10.673 1.00 86.50 146 ILE A N 1
ATOM 1121 C CA . ILE A 1 146 ? -10.510 -3.886 10.449 1.00 86.50 146 ILE A CA 1
ATOM 1122 C C . ILE A 1 146 ? -10.291 -3.646 8.956 1.00 86.50 146 ILE A C 1
ATOM 1124 O O . ILE A 1 146 ? -9.983 -2.526 8.572 1.00 86.50 146 ILE A O 1
ATOM 1128 N N . LEU A 1 147 ? -10.445 -4.675 8.117 1.00 86.88 147 LEU A N 1
ATOM 1129 C CA . LEU A 1 147 ? -10.120 -4.562 6.698 1.00 86.88 147 LEU A CA 1
ATOM 1130 C C . LEU A 1 147 ? -11.049 -3.575 5.990 1.00 86.88 147 LEU A C 1
ATOM 1132 O O . LEU A 1 147 ? -10.570 -2.698 5.280 1.00 86.88 147 LEU A O 1
ATOM 1136 N N . GLU A 1 148 ? -12.357 -3.706 6.198 1.00 88.38 148 GLU A N 1
ATOM 1137 C CA . GLU A 1 148 ? -13.358 -2.860 5.555 1.00 88.38 148 GLU A CA 1
ATOM 1138 C C . GLU A 1 148 ? -13.262 -1.415 6.040 1.00 88.38 148 GLU A C 1
ATOM 1140 O O . GLU A 1 148 ? -13.344 -0.495 5.232 1.00 88.38 148 GLU A O 1
ATOM 1145 N N . THR A 1 149 ? -13.027 -1.215 7.341 1.00 88.44 149 THR A N 1
ATOM 1146 C CA . THR A 1 149 ? -12.881 0.131 7.906 1.00 88.44 149 THR A CA 1
ATOM 1147 C C . THR A 1 149 ? -11.612 0.801 7.390 1.00 88.44 149 THR A C 1
ATOM 1149 O O . THR A 1 149 ? -11.662 1.929 6.920 1.00 88.44 149 THR A O 1
ATOM 1152 N N . LEU A 1 150 ? -10.477 0.092 7.402 1.00 89.50 150 LEU A N 1
ATOM 1153 C CA . LEU A 1 150 ? -9.221 0.625 6.877 1.00 89.50 150 LEU A CA 1
ATOM 1154 C C . LEU A 1 150 ? -9.300 0.917 5.378 1.00 89.50 150 LEU A C 1
ATOM 1156 O O . LEU A 1 150 ? -8.751 1.923 4.938 1.00 89.50 150 LEU A O 1
ATOM 1160 N N . GLN A 1 151 ? -9.978 0.064 4.603 1.00 90.00 151 GLN A N 1
ATOM 1161 C CA . GLN A 1 151 ? -10.206 0.321 3.185 1.00 90.00 151 GLN A CA 1
ATOM 1162 C C . GLN A 1 151 ? -11.020 1.610 3.006 1.00 90.00 151 GLN A C 1
ATOM 1164 O O . GLN A 1 151 ? -10.550 2.515 2.326 1.00 90.00 151 GLN A O 1
ATOM 1169 N N . LEU A 1 152 ? -12.173 1.724 3.677 1.00 90.25 152 LEU A N 1
ATOM 1170 C CA . LEU A 1 152 ? -13.040 2.904 3.604 1.00 90.25 152 LEU A CA 1
ATOM 1171 C C . LEU A 1 152 ? -12.297 4.198 3.972 1.00 90.25 152 LEU A C 1
ATOM 1173 O O . LEU A 1 152 ? -12.525 5.235 3.359 1.00 90.25 152 LEU A O 1
ATOM 1177 N N . THR A 1 153 ? -11.412 4.139 4.969 1.00 90.88 153 THR A N 1
ATOM 1178 C CA . THR A 1 153 ? -10.664 5.308 5.438 1.00 90.88 153 THR A CA 1
ATOM 1179 C C . THR A 1 153 ? -9.511 5.695 4.513 1.00 90.88 153 THR A C 1
ATOM 1181 O O . THR A 1 153 ? -9.278 6.882 4.318 1.00 90.88 153 THR A O 1
ATOM 1184 N N . VAL A 1 154 ? -8.771 4.733 3.951 1.00 92.25 154 VAL A N 1
ATOM 1185 C CA . VAL A 1 154 ? -7.555 5.018 3.163 1.00 92.25 154 VAL A CA 1
ATOM 1186 C C . VAL A 1 154 ? -7.847 5.266 1.685 1.00 92.25 154 VAL A C 1
ATOM 1188 O O . VAL A 1 154 ? -7.142 6.055 1.060 1.00 92.25 154 VAL A O 1
ATOM 1191 N N . GLU A 1 155 ? -8.872 4.622 1.123 1.00 89.88 155 GLU A N 1
ATOM 1192 C CA . GLU A 1 155 ? -9.202 4.678 -0.309 1.00 89.88 155 GLU A CA 1
ATOM 1193 C C . GLU A 1 155 ? -9.307 6.115 -0.866 1.00 89.88 155 GLU A C 1
ATOM 1195 O O . GLU A 1 155 ? -8.620 6.385 -1.852 1.00 89.88 155 GLU A O 1
ATOM 1200 N N . PRO A 1 156 ? -9.985 7.083 -0.208 1.00 89.38 156 PRO A N 1
ATOM 1201 C CA . PRO A 1 156 ? -10.057 8.463 -0.706 1.00 89.38 156 PRO A CA 1
ATOM 1202 C C . PRO A 1 156 ? -8.689 9.151 -0.840 1.00 89.38 156 PRO A C 1
ATOM 1204 O O . PRO A 1 156 ? -8.455 9.926 -1.761 1.00 89.38 156 PRO A O 1
ATOM 1207 N N . TYR A 1 157 ? -7.749 8.850 0.060 1.00 89.81 157 TYR A N 1
ATOM 1208 C CA . TYR A 1 157 ? -6.407 9.439 0.033 1.00 89.81 157 TYR A CA 1
ATOM 1209 C C . TYR A 1 157 ? -5.516 8.818 -1.045 1.00 89.81 157 TY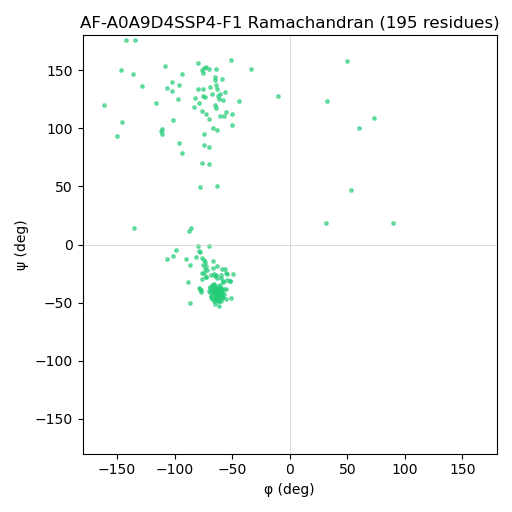R A C 1
ATOM 1211 O O . TYR A 1 157 ? -4.562 9.450 -1.496 1.00 89.81 157 TYR A O 1
ATOM 1219 N N . LEU A 1 158 ? -5.809 7.579 -1.449 1.00 87.69 158 LEU A N 1
ATOM 1220 C CA . LEU A 1 158 ? -5.139 6.929 -2.572 1.00 87.69 158 LEU A CA 1
ATOM 1221 C C . LEU A 1 158 ? -5.675 7.431 -3.910 1.00 87.69 158 LEU A C 1
ATOM 1223 O O . LEU A 1 158 ? -4.877 7.623 -4.823 1.00 87.69 158 LEU A O 1
ATOM 1227 N N . GLU A 1 159 ? -6.986 7.670 -4.016 1.00 85.00 159 GLU A N 1
ATOM 1228 C CA . GLU A 1 159 ? -7.596 8.296 -5.198 1.00 85.00 159 GLU A CA 1
ATOM 1229 C C . GLU A 1 159 ? -7.015 9.690 -5.464 1.00 85.00 159 GLU A C 1
ATOM 1231 O O . GLU A 1 159 ? -6.741 10.028 -6.611 1.00 85.00 159 GLU A O 1
ATOM 1236 N N . ASP A 1 160 ? -6.751 10.461 -4.406 1.00 83.56 160 ASP A N 1
ATOM 1237 C CA . ASP A 1 160 ? -6.116 11.781 -4.491 1.00 83.56 160 ASP A CA 1
ATOM 1238 C C . ASP A 1 160 ? -4.582 11.725 -4.651 1.00 83.56 160 ASP A C 1
ATOM 1240 O O . ASP A 1 160 ? -3.920 12.769 -4.696 1.00 83.56 160 ASP A O 1
ATOM 1244 N N . SER A 1 161 ? -3.972 10.534 -4.666 1.00 83.81 161 SER A N 1
ATOM 1245 C CA . SER A 1 161 ? -2.515 10.423 -4.669 1.00 83.81 161 SER A CA 1
ATOM 1246 C C . SER A 1 161 ? -1.938 10.664 -6.070 1.00 83.81 161 SER A C 1
ATOM 1248 O O . SER A 1 161 ? -2.179 9.867 -6.983 1.00 83.81 161 SER A O 1
ATOM 1250 N N . PRO A 1 162 ? -1.039 11.654 -6.246 1.00 80.75 162 PRO A N 1
ATOM 1251 C CA . PRO A 1 162 ? -0.461 11.971 -7.556 1.00 80.75 162 PRO A CA 1
ATOM 1252 C C . PRO A 1 162 ? 0.433 10.851 -8.107 1.00 80.75 162 PRO A C 1
ATOM 1254 O O . PRO A 1 162 ? 0.812 10.859 -9.276 1.00 80.75 162 PRO A O 1
ATOM 1257 N N . LEU A 1 163 ? 0.826 9.888 -7.265 1.00 81.31 163 LEU A N 1
ATOM 1258 C CA . LEU A 1 163 ? 1.598 8.721 -7.683 1.00 81.31 163 LEU A CA 1
ATOM 1259 C C . LEU A 1 163 ? 0.751 7.713 -8.475 1.00 81.31 163 LEU A C 1
ATOM 1261 O O . LEU A 1 163 ? 1.303 6.961 -9.281 1.00 81.31 163 LEU A O 1
ATOM 1265 N N . LEU A 1 164 ? -0.558 7.674 -8.213 1.00 81.94 164 LEU A N 1
ATOM 1266 C CA . LEU A 1 164 ? -1.503 6.731 -8.809 1.00 81.94 164 LEU A CA 1
ATOM 1267 C C . LEU A 1 164 ? -2.285 7.333 -9.981 1.00 81.94 164 LEU A C 1
ATOM 1269 O O . LEU A 1 164 ? -2.986 6.599 -10.680 1.00 81.94 164 LEU A O 1
ATOM 1273 N N . ASP A 1 165 ? -2.092 8.625 -10.254 1.00 80.31 165 ASP A N 1
ATOM 1274 C CA . ASP A 1 165 ? -2.603 9.292 -11.445 1.00 80.31 165 ASP A CA 1
ATOM 1275 C C . ASP A 1 165 ? -1.979 8.682 -12.702 1.00 80.31 165 ASP A C 1
ATOM 1277 O O . ASP A 1 165 ? -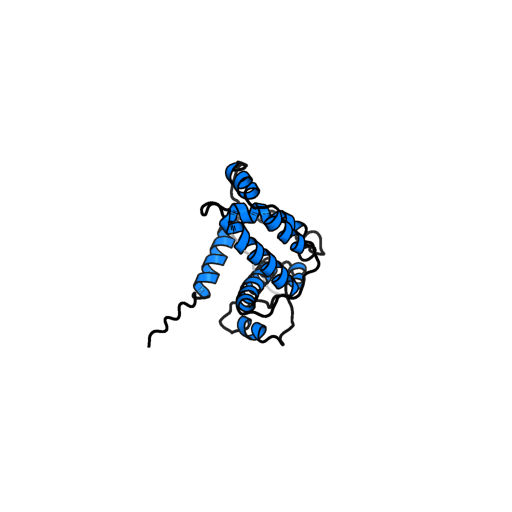0.856 9.001 -13.108 1.00 80.31 165 ASP A O 1
ATOM 1281 N N . CYS A 1 166 ? -2.722 7.779 -13.343 1.00 74.12 166 CYS A N 1
ATOM 1282 C CA . CYS A 1 166 ? -2.327 7.250 -14.635 1.00 74.12 166 CYS A CA 1
ATOM 1283 C C . CYS A 1 166 ? -2.351 8.395 -15.664 1.00 74.12 166 CYS A C 1
ATOM 1285 O O . CYS A 1 166 ? -3.415 8.967 -15.911 1.00 74.12 166 CYS A O 1
ATOM 1287 N N . PRO A 1 167 ? -1.220 8.727 -16.315 1.00 68.88 167 PRO A N 1
ATOM 1288 C CA . PRO A 1 167 ? -1.157 9.839 -17.263 1.00 68.88 167 PRO A CA 1
ATOM 1289 C C . PRO A 1 167 ? -1.924 9.571 -18.572 1.00 68.88 167 PRO A C 1
ATOM 1291 O O . PRO A 1 167 ? -1.989 10.448 -19.432 1.00 68.88 167 PRO A O 1
ATOM 1294 N N . GLU A 1 168 ? -2.524 8.388 -18.731 1.00 60.19 168 GLU A N 1
ATOM 1295 C CA . GLU A 1 168 ? -3.410 8.042 -19.841 1.00 60.19 168 GLU A CA 1
ATOM 1296 C C . GLU A 1 168 ? -4.835 7.766 -19.334 1.00 60.19 168 GLU A C 1
ATOM 1298 O O . GLU A 1 168 ? -5.067 6.837 -18.560 1.00 60.19 168 GLU A O 1
ATOM 1303 N N . VAL A 1 169 ? -5.820 8.524 -19.833 1.00 56.47 169 VAL A N 1
ATOM 1304 C CA . VAL A 1 169 ? -7.249 8.208 -19.661 1.00 56.47 169 VAL A CA 1
ATOM 1305 C C . VAL A 1 169 ? -7.835 7.688 -20.984 1.00 56.47 169 VAL A C 1
ATOM 1307 O O . VAL A 1 169 ? -7.646 8.347 -22.009 1.00 56.47 169 VAL A O 1
ATOM 1310 N N . PRO A 1 170 ? -8.627 6.595 -20.999 1.00 53.50 170 PRO A N 1
ATOM 1311 C CA . PRO A 1 170 ? -8.797 5.578 -19.968 1.00 53.50 170 PRO A CA 1
ATOM 1312 C C . PRO A 1 170 ? -8.006 4.313 -20.333 1.00 53.50 170 PRO A C 1
ATOM 1314 O O . PRO A 1 170 ? -8.189 3.743 -21.414 1.00 53.50 170 PRO A O 1
ATOM 1317 N N . CYS A 1 171 ? -7.236 3.777 -19.382 1.00 45.03 171 CYS A N 1
ATOM 1318 C CA . CYS A 1 171 ? -7.163 2.320 -19.273 1.00 45.03 171 CYS A CA 1
ATOM 1319 C C . CYS A 1 171 ? -8.610 1.843 -19.249 1.00 45.03 171 CYS A C 1
ATOM 1321 O O . CYS A 1 171 ? -9.368 2.254 -18.369 1.00 45.03 171 CYS A O 1
ATOM 1323 N N . ARG A 1 172 ? -9.030 1.149 -20.313 1.00 40.59 172 ARG A N 1
ATOM 1324 C CA . ARG A 1 172 ? -10.433 0.806 -20.546 1.00 40.59 172 ARG A CA 1
ATOM 1325 C C . ARG A 1 172 ? -11.039 0.321 -19.239 1.00 40.59 172 ARG A C 1
ATOM 1327 O O . ARG A 1 172 ? -10.512 -0.598 -18.622 1.00 40.59 172 ARG A O 1
ATOM 1334 N N . SER A 1 173 ? -12.111 1.006 -18.859 1.00 39.19 173 SER A N 1
ATOM 1335 C CA . SER A 1 173 ? -13.145 0.567 -17.939 1.00 39.19 173 SER A CA 1
ATOM 1336 C C . SER A 1 173 ? -13.039 -0.914 -17.581 1.00 39.19 173 SER A C 1
ATOM 1338 O O . SER A 1 173 ? -13.093 -1.776 -18.459 1.00 39.19 173 SER A O 1
ATOM 1340 N N . HIS A 1 174 ? -13.034 -1.206 -16.283 1.00 45.31 174 HIS A N 1
ATOM 1341 C CA . HIS A 1 174 ? -13.460 -2.492 -15.733 1.00 45.31 174 HIS A CA 1
ATOM 1342 C C . HIS A 1 174 ? -14.958 -2.750 -16.020 1.00 45.31 174 HIS A C 1
ATOM 1344 O O . HIS A 1 174 ? -15.735 -3.083 -15.131 1.00 45.31 174 HIS A O 1
ATOM 1350 N N . ALA A 1 175 ? -15.392 -2.594 -17.273 1.00 33.66 175 ALA A N 1
ATOM 1351 C CA . ALA A 1 175 ? -16.532 -3.326 -17.777 1.00 33.66 175 ALA A CA 1
ATOM 1352 C C . ALA A 1 175 ? -16.041 -4.765 -17.981 1.00 33.66 175 ALA A C 1
ATOM 1354 O O . ALA A 1 175 ? -15.007 -4.969 -18.626 1.00 33.66 175 ALA A O 1
ATOM 1355 N N . PRO A 1 176 ? -16.729 -5.769 -17.421 1.00 39.00 176 PRO A N 1
ATOM 1356 C CA . PRO A 1 176 ? -16.312 -7.140 -17.597 1.00 39.00 176 PRO A CA 1
ATOM 1357 C C . PRO A 1 176 ? -16.382 -7.442 -19.090 1.00 39.00 176 PRO A C 1
ATOM 1359 O O . PRO A 1 176 ? -17.440 -7.303 -19.705 1.00 39.00 176 PRO A O 1
ATOM 1362 N N . VAL A 1 177 ? -15.281 -7.913 -19.673 1.00 38.66 177 VAL A N 1
ATOM 1363 C CA . VAL A 1 177 ? -15.357 -8.733 -20.886 1.00 38.66 177 VAL A CA 1
ATOM 1364 C C . VAL A 1 177 ? -15.950 -10.076 -20.450 1.00 38.66 177 VAL A C 1
ATOM 1366 O O . VAL A 1 177 ? -15.278 -11.093 -20.335 1.00 38.66 177 VAL A O 1
ATOM 1369 N N . LEU A 1 178 ? -17.230 -10.037 -20.089 1.00 42.16 178 LEU A N 1
ATOM 1370 C CA . LEU A 1 178 ? -18.114 -11.177 -20.048 1.00 42.16 178 LEU A CA 1
ATOM 1371 C C . LEU A 1 178 ? -18.863 -11.170 -21.374 1.00 42.16 178 LEU A C 1
ATOM 1373 O O . LEU A 1 178 ? -19.343 -10.131 -21.821 1.00 42.16 178 LEU A O 1
ATOM 1377 N N . SER A 1 179 ? -18.977 -12.367 -21.939 1.00 38.41 179 SER A N 1
ATOM 1378 C CA . SER A 1 179 ? -19.644 -12.748 -23.185 1.00 38.41 179 SER A CA 1
ATOM 1379 C C . SER A 1 179 ? -18.937 -12.349 -24.489 1.00 38.41 179 SER A C 1
ATOM 1381 O O . SER A 1 179 ? -18.989 -11.210 -24.921 1.00 38.41 179 SER A O 1
ATOM 1383 N N . GLU A 1 180 ? -18.391 -13.349 -25.186 1.00 30.91 180 GLU A N 1
ATOM 1384 C CA . GLU A 1 180 ? -19.273 -14.152 -26.038 1.00 30.91 180 GLU A CA 1
ATOM 1385 C C . GLU A 1 180 ? -19.119 -15.664 -25.775 1.00 30.91 180 GLU A C 1
ATOM 1387 O O . GLU A 1 180 ? -18.004 -16.162 -25.600 1.00 30.91 180 GLU A O 1
ATOM 1392 N N . PRO A 1 181 ? -20.240 -16.401 -25.695 1.00 37.28 181 PRO A N 1
ATOM 1393 C CA . PRO A 1 181 ? -20.258 -17.852 -25.628 1.00 37.28 181 PRO A CA 1
ATOM 1394 C C . PRO A 1 181 ? -19.952 -18.465 -26.998 1.00 37.28 181 PRO A C 1
ATOM 1396 O O . PRO A 1 181 ? -20.349 -17.952 -28.042 1.00 37.28 181 PRO A O 1
ATOM 1399 N N . MET A 1 182 ? -19.307 -19.630 -26.976 1.00 42.91 182 MET A N 1
ATOM 1400 C CA . MET A 1 182 ? -19.225 -20.515 -28.131 1.00 42.91 182 MET A CA 1
ATOM 1401 C C . MET A 1 182 ? -20.634 -20.885 -28.620 1.00 42.91 182 MET A C 1
ATOM 1403 O O . MET A 1 182 ? -21.346 -21.642 -27.965 1.00 42.91 182 MET A O 1
ATOM 1407 N N . ALA A 1 183 ? -21.011 -20.387 -29.795 1.00 36.09 183 ALA A N 1
ATOM 1408 C CA . ALA A 1 183 ? -22.022 -20.987 -30.660 1.00 36.09 183 ALA A CA 1
ATOM 1409 C C . ALA A 1 183 ? -21.272 -21.491 -31.903 1.00 36.09 183 ALA A C 1
ATOM 1411 O O . ALA A 1 183 ? -20.737 -20.710 -32.677 1.00 36.09 183 ALA A O 1
ATOM 1412 N N . SER A 1 184 ? -20.939 -22.780 -31.956 1.00 43.59 184 SER A N 1
ATOM 1413 C CA . SER A 1 184 ? -21.779 -23.828 -32.549 1.00 43.59 184 SER A CA 1
ATOM 1414 C C . SER A 1 184 ? -22.071 -23.585 -34.028 1.00 43.59 184 SER A C 1
ATOM 1416 O O . SER A 1 184 ? -23.016 -22.882 -34.366 1.00 43.59 184 SER A O 1
ATOM 1418 N N . THR A 1 185 ? -21.324 -24.277 -34.885 1.00 34.69 185 THR A N 1
ATOM 1419 C CA . THR A 1 185 ? -21.868 -24.861 -36.116 1.00 34.69 185 THR A CA 1
ATOM 1420 C C . THR A 1 185 ? -21.136 -26.168 -36.389 1.00 34.69 185 THR A C 1
ATOM 1422 O O . THR A 1 185 ? -19.973 -26.158 -36.788 1.00 34.69 185 THR A O 1
ATOM 1425 N N . GLY A 1 186 ? -21.813 -27.287 -36.135 1.00 36.16 186 GLY A N 1
ATOM 1426 C CA . GLY A 1 186 ? -21.470 -28.571 -36.734 1.00 36.16 186 GLY A CA 1
ATOM 1427 C C . GLY A 1 186 ? -22.066 -28.664 -38.141 1.00 36.16 186 GLY A C 1
ATOM 1428 O O . GLY A 1 186 ? -23.264 -28.437 -38.279 1.00 36.16 186 GLY A O 1
ATOM 1429 N N . ASP A 1 187 ? -21.184 -28.966 -39.105 1.00 38.34 187 ASP A N 1
ATOM 1430 C CA . ASP A 1 187 ? -21.272 -29.861 -40.284 1.00 38.34 187 ASP A CA 1
ATOM 1431 C C . ASP A 1 187 ? -22.471 -29.794 -41.268 1.00 38.34 187 ASP A C 1
ATOM 1433 O O . ASP A 1 187 ? -23.563 -29.398 -40.870 1.00 38.34 187 ASP A O 1
ATOM 1437 N N . PRO A 1 188 ? -22.354 -30.256 -42.548 1.00 43.69 188 PRO A N 1
ATOM 1438 C CA . PRO A 1 188 ? -21.282 -31.056 -43.182 1.00 43.69 188 PRO A CA 1
ATOM 1439 C C . PRO A 1 188 ? -20.797 -30.575 -44.586 1.00 43.69 188 PRO A C 1
ATOM 1441 O O . PRO A 1 188 ? -21.336 -29.651 -45.190 1.00 43.69 188 PRO A O 1
ATOM 1444 N N . LEU A 1 189 ? -19.771 -31.264 -45.119 1.00 41.50 189 LEU A N 1
ATOM 1445 C CA . LEU A 1 189 ? -19.213 -31.184 -46.492 1.00 41.50 189 LEU A CA 1
ATOM 1446 C C . LEU A 1 189 ? -20.275 -31.322 -47.615 1.00 41.50 189 LEU A C 1
ATOM 1448 O O . LEU A 1 189 ? -21.300 -31.973 -47.404 1.00 41.50 189 LEU A O 1
ATOM 1452 N N . PRO A 1 190 ? -19.993 -30.845 -48.851 1.00 45.34 190 PRO A N 1
ATOM 1453 C CA . PRO A 1 190 ? -19.481 -31.786 -49.864 1.00 45.34 190 PRO A CA 1
ATOM 1454 C C . PRO A 1 190 ? -18.464 -31.215 -50.885 1.00 45.34 190 PRO A C 1
ATOM 1456 O O . PRO A 1 190 ? -18.511 -30.056 -51.274 1.00 45.34 190 PRO A O 1
ATOM 1459 N N . PHE A 1 191 ? -17.581 -32.114 -51.338 1.00 37.97 191 PHE A N 1
ATOM 1460 C CA . PHE A 1 191 ? -16.973 -32.251 -52.675 1.00 37.97 191 PHE A CA 1
ATOM 1461 C C . PHE A 1 191 ? -16.695 -31.011 -53.547 1.00 37.97 191 PHE A C 1
ATOM 1463 O O . PHE A 1 191 ? -17.615 -30.383 -54.060 1.00 37.97 191 PHE A O 1
ATOM 1470 N N . SER A 1 192 ? -15.424 -30.848 -53.942 1.00 39.09 192 SER A N 1
ATOM 1471 C CA . SER A 1 192 ? -15.022 -30.690 -55.355 1.00 39.09 192 SER A CA 1
ATOM 1472 C C . SER A 1 192 ? -13.524 -30.983 -55.531 1.00 39.09 192 SER A C 1
ATOM 1474 O O . SER A 1 192 ? -12.676 -30.345 -54.914 1.00 39.09 192 SER A O 1
ATOM 1476 N N . LEU A 1 193 ? -13.220 -31.981 -56.366 1.00 44.38 193 LEU A N 1
ATOM 1477 C CA . LEU A 1 193 ? -11.897 -32.252 -56.944 1.00 44.38 193 LEU A CA 1
ATOM 1478 C C . LEU A 1 193 ? -11.554 -31.163 -57.975 1.00 44.38 193 LEU A C 1
ATOM 1480 O O . LEU A 1 193 ? -12.468 -30.724 -58.675 1.00 44.38 193 LEU A O 1
ATOM 1484 N N . PRO A 1 194 ? -10.276 -30.825 -58.205 1.00 49.44 194 PRO A N 1
ATOM 1485 C CA . PRO A 1 194 ? -9.855 -30.304 -59.492 1.00 49.44 194 PRO A CA 1
ATOM 1486 C C . PRO A 1 194 ? -9.263 -31.423 -60.359 1.00 49.44 194 PRO A C 1
ATOM 1488 O O . PRO A 1 194 ? -8.349 -32.141 -59.957 1.00 49.44 194 PRO A O 1
ATOM 1491 N N . VAL A 1 195 ? -9.845 -31.538 -61.552 1.00 48.19 195 VAL A N 1
ATOM 1492 C CA . VAL A 1 195 ? -9.295 -32.185 -62.747 1.00 48.19 195 VAL A CA 1
ATOM 1493 C C . VAL A 1 195 ? -8.188 -31.298 -63.333 1.00 48.19 195 VAL A C 1
ATOM 1495 O O . VAL A 1 195 ? -8.199 -30.082 -63.149 1.00 48.19 195 VAL A O 1
ATOM 1498 N N . ASP A 1 196 ? -7.260 -31.968 -64.008 1.00 44.03 196 ASP A N 1
ATOM 1499 C CA . ASP A 1 196 ? -6.048 -31.528 -64.701 1.00 44.03 196 ASP A CA 1
ATOM 1500 C C . ASP A 1 196 ? -6.045 -30.154 -65.394 1.00 44.03 196 ASP A C 1
ATOM 1502 O O . ASP A 1 196 ? -7.033 -29.715 -65.990 1.00 44.03 196 ASP A O 1
ATOM 1506 N N . ASN A 1 197 ? -4.839 -29.576 -65.444 1.00 41.94 197 ASN A N 1
ATOM 1507 C CA . ASN A 1 197 ? -4.238 -29.101 -66.694 1.00 41.94 197 ASN A CA 1
ATOM 1508 C C . ASN A 1 197 ? -2.708 -29.212 -66.636 1.00 41.94 197 ASN A C 1
ATOM 1510 O O . ASN A 1 197 ? -2.138 -28.808 -65.596 1.00 41.94 197 ASN A O 1
#

Organism: Rhipicephalus sanguineus (NCBI:txid34632)

Solvent-accessible surface area (backbone atoms only — not comparable to full-atom values): 12238 Å² total; per-residue (Å²): 142,86,83,81,82,82,66,78,54,66,64,60,55,50,53,52,54,54,48,54,55,55,62,69,68,47,86,75,87,69,78,90,68,83,58,67,69,43,59,53,42,45,68,53,43,56,66,80,57,55,57,58,50,56,58,44,58,44,84,62,52,79,61,74,94,52,77,66,44,56,55,42,47,52,54,37,4,48,53,29,34,51,41,42,76,72,65,40,64,72,53,22,58,62,29,40,48,88,71,67,86,41,75,66,39,60,65,41,65,36,97,84,40,86,78,43,41,45,42,22,56,50,52,42,20,49,51,50,51,53,50,55,41,46,72,58,45,57,81,56,37,60,83,95,46,42,68,63,25,51,46,69,64,46,48,64,41,52,74,61,11,72,77,67,61,57,95,60,88,71,75,75,68,92,63,76,94,66,82,85,77,93,76,85,81,83,83,82,88,82,90,84,84,86,78,87,132

Mean predicted aligned error: 15.68 Å

pLDDT: mean 71.74, std 18.26, range [30.91, 92.88]